Protein AF-A0A519ZJN1-F1 (afdb_monomer_lite)

Structure (mmCIF, N/CA/C/O backbone):
data_AF-A0A519ZJN1-F1
#
_entry.id   AF-A0A519ZJN1-F1
#
loop_
_atom_site.group_PDB
_atom_site.id
_atom_site.type_symbol
_atom_site.label_atom_id
_atom_site.label_alt_id
_atom_site.label_comp_id
_atom_site.label_asym_id
_atom_site.label_entity_id
_atom_site.label_seq_id
_atom_site.pdbx_PDB_ins_code
_atom_site.Cartn_x
_atom_site.Cartn_y
_atom_site.Cartn_z
_atom_site.occupancy
_atom_site.B_iso_or_equiv
_atom_site.auth_seq_id
_atom_site.auth_comp_id
_atom_site.auth_asym_id
_atom_site.auth_atom_id
_atom_site.pdbx_PDB_model_num
ATOM 1 N N . PRO A 1 1 ? 10.064 -12.808 0.050 1.00 94.75 1 PRO A N 1
ATOM 2 C CA . PRO A 1 1 ? 11.322 -13.135 -0.676 1.00 94.75 1 PRO A CA 1
ATOM 3 C C . PRO A 1 1 ? 11.209 -14.366 -1.581 1.00 94.75 1 PRO A C 1
ATOM 5 O O . PRO A 1 1 ? 11.912 -14.438 -2.576 1.00 94.75 1 PRO A O 1
ATOM 8 N N . TYR A 1 2 ? 10.329 -15.317 -1.266 1.00 96.31 2 TYR A N 1
ATOM 9 C CA . TYR A 1 2 ? 10.121 -16.527 -2.069 1.00 96.31 2 TYR A CA 1
ATOM 10 C C . TYR A 1 2 ? 9.536 -16.259 -3.468 1.00 96.31 2 TYR A C 1
ATOM 12 O O . TYR A 1 2 ? 9.760 -17.034 -4.389 1.00 96.31 2 TYR A O 1
ATOM 20 N N . THR A 1 3 ? 8.813 -15.151 -3.653 1.00 96.81 3 THR A N 1
ATOM 21 C CA . THR A 1 3 ? 8.066 -14.864 -4.894 1.00 96.81 3 THR A CA 1
ATOM 22 C C . THR A 1 3 ? 8.498 -13.592 -5.622 1.00 96.81 3 THR A C 1
ATOM 24 O O . THR A 1 3 ? 7.970 -13.290 -6.682 1.00 96.81 3 THR A O 1
ATOM 27 N N . THR A 1 4 ? 9.432 -12.816 -5.064 1.00 95.06 4 THR A N 1
ATOM 28 C CA . THR A 1 4 ? 9.817 -11.512 -5.633 1.00 95.06 4 THR A CA 1
ATOM 29 C C . THR A 1 4 ? 10.598 -11.684 -6.941 1.00 95.06 4 THR A C 1
ATOM 31 O O . THR A 1 4 ? 11.562 -12.447 -6.961 1.00 95.06 4 THR A O 1
ATOM 34 N N . PRO A 1 5 ? 10.270 -10.969 -8.029 1.00 93.19 5 PRO A N 1
ATOM 35 C CA . PRO A 1 5 ? 11.056 -11.036 -9.262 1.00 93.19 5 PRO A CA 1
ATOM 36 C C . PRO A 1 5 ? 12.370 -10.239 -9.184 1.00 93.19 5 PRO A C 1
ATOM 38 O O . PRO A 1 5 ? 13.322 -10.558 -9.892 1.00 93.19 5 PRO A O 1
ATOM 41 N N . SER A 1 6 ? 12.433 -9.205 -8.337 1.00 93.50 6 SER A N 1
ATOM 42 C CA . SER A 1 6 ? 13.556 -8.256 -8.265 1.00 93.50 6 SER A CA 1
ATOM 43 C C . SER A 1 6 ? 14.486 -8.480 -7.073 1.00 93.50 6 SER A C 1
ATOM 45 O O . SER A 1 6 ? 15.650 -8.091 -7.123 1.00 93.50 6 SER A O 1
ATOM 47 N N . GLY A 1 7 ? 13.980 -9.070 -5.986 1.00 93.38 7 GLY A N 1
ATOM 48 C CA . GLY A 1 7 ? 14.691 -9.122 -4.706 1.00 93.38 7 GLY A CA 1
ATOM 49 C C . GLY A 1 7 ? 14.605 -7.825 -3.893 1.00 93.38 7 GLY A C 1
ATOM 50 O O . GLY A 1 7 ? 15.147 -7.771 -2.789 1.00 93.38 7 GLY A O 1
ATOM 51 N N . ASN A 1 8 ? 13.917 -6.788 -4.386 1.00 94.00 8 ASN A N 1
ATOM 52 C CA . ASN A 1 8 ? 13.846 -5.498 -3.703 1.00 94.00 8 ASN A CA 1
ATOM 53 C C . ASN A 1 8 ? 12.915 -5.560 -2.480 1.00 94.00 8 ASN A C 1
ATOM 55 O O . ASN A 1 8 ? 11.735 -5.888 -2.585 1.00 94.00 8 ASN A O 1
ATOM 59 N N . MET A 1 9 ? 13.433 -5.180 -1.309 1.00 94.44 9 MET A N 1
ATOM 60 C CA . MET A 1 9 ? 12.722 -5.295 -0.024 1.00 94.44 9 MET A CA 1
ATOM 61 C C . MET A 1 9 ? 11.473 -4.420 0.106 1.00 94.44 9 MET A C 1
ATOM 63 O O . MET A 1 9 ? 10.557 -4.805 0.829 1.00 94.44 9 MET A O 1
ATOM 67 N N . HIS A 1 10 ? 11.412 -3.289 -0.596 1.00 92.62 10 HIS A N 1
ATOM 68 C CA . HIS A 1 10 ? 10.275 -2.363 -0.545 1.00 92.62 10 HIS A CA 1
ATOM 69 C C . HIS A 1 10 ? 8.957 -2.945 -1.092 1.00 92.62 10 HIS A C 1
ATOM 71 O O . HIS A 1 10 ? 7.897 -2.518 -0.657 1.00 92.62 10 HIS A O 1
ATOM 77 N N . GLY A 1 11 ? 9.006 -3.982 -1.942 1.00 94.38 11 GLY A N 1
ATOM 78 C CA . GLY A 1 11 ? 7.815 -4.710 -2.409 1.00 94.38 11 GLY A CA 1
ATOM 79 C C . GLY A 1 11 ? 7.366 -5.836 -1.470 1.00 94.38 11 GLY A C 1
ATOM 80 O O . GLY A 1 11 ? 6.394 -6.529 -1.729 1.00 94.38 11 GLY A O 1
ATOM 81 N N . MET A 1 12 ? 8.085 -6.070 -0.367 1.00 96.38 12 MET A N 1
ATOM 82 C CA . MET A 1 12 ? 7.803 -7.157 0.574 1.00 96.38 12 MET A CA 1
ATOM 83 C C . MET A 1 12 ? 7.399 -6.749 2.011 1.00 96.38 12 MET A C 1
ATOM 85 O O . MET A 1 12 ? 7.197 -7.665 2.818 1.00 96.38 12 MET A O 1
ATOM 89 N N . PRO A 1 13 ? 7.251 -5.462 2.408 1.00 96.25 13 PRO A N 1
ATOM 90 C CA . PRO A 1 13 ? 6.991 -5.116 3.804 1.00 96.25 13 PRO A CA 1
ATOM 91 C C . PRO A 1 13 ? 5.625 -5.621 4.269 1.00 96.25 13 PRO A C 1
ATOM 93 O O . PRO A 1 13 ? 5.507 -6.100 5.394 1.00 96.25 13 PRO A O 1
ATOM 96 N N . LEU A 1 14 ? 4.609 -5.595 3.402 1.00 96.81 14 LEU A N 1
ATOM 97 C CA . LEU A 1 14 ? 3.277 -6.069 3.760 1.00 96.81 14 LEU A CA 1
ATOM 98 C C . LEU A 1 14 ? 3.237 -7.590 3.944 1.00 96.81 14 LEU A C 1
ATOM 100 O O . LEU A 1 14 ? 2.672 -8.056 4.928 1.00 96.81 14 LEU A O 1
ATOM 104 N N . ALA A 1 15 ? 3.910 -8.356 3.076 1.00 96.75 15 ALA A N 1
ATOM 105 C CA . ALA A 1 15 ? 4.080 -9.802 3.253 1.00 96.75 15 ALA A CA 1
ATOM 106 C C . ALA A 1 15 ? 4.764 -10.124 4.596 1.00 96.75 15 ALA A C 1
ATOM 108 O O . ALA A 1 15 ? 4.329 -11.018 5.324 1.00 96.75 15 ALA A O 1
ATOM 109 N N . ALA A 1 16 ? 5.782 -9.338 4.973 1.00 96.81 16 ALA A N 1
ATOM 110 C CA . ALA A 1 16 ? 6.424 -9.470 6.276 1.00 96.81 16 ALA A CA 1
ATOM 111 C C . ALA A 1 16 ? 5.477 -9.116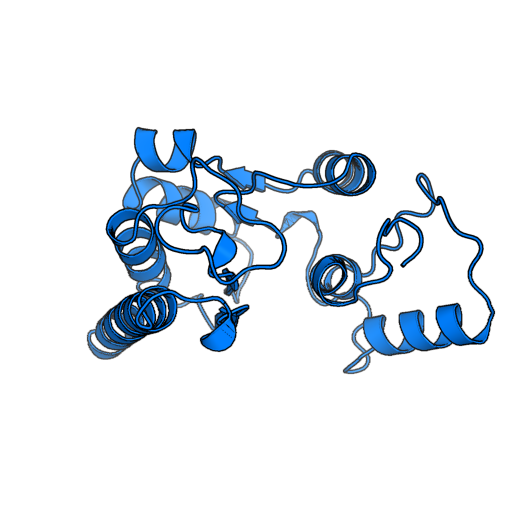 7.438 1.00 96.81 16 ALA A C 1
ATOM 113 O O . ALA A 1 16 ? 5.489 -9.792 8.466 1.00 96.81 16 ALA A O 1
ATOM 114 N N . ALA A 1 17 ? 4.654 -8.075 7.285 1.00 96.94 17 ALA A N 1
ATOM 115 C CA . ALA A 1 17 ? 3.717 -7.618 8.309 1.00 96.94 17 ALA A CA 1
ATOM 116 C C . ALA A 1 17 ? 2.582 -8.620 8.567 1.00 96.94 17 ALA A C 1
ATOM 118 O O . ALA A 1 17 ? 2.213 -8.829 9.724 1.00 96.94 17 ALA A O 1
ATOM 119 N N . ILE A 1 18 ? 2.068 -9.273 7.521 1.00 97.12 18 ILE A N 1
ATOM 120 C CA . ILE A 1 18 ? 1.027 -10.307 7.642 1.00 97.12 18 ILE A CA 1
ATOM 121 C C . ILE A 1 18 ? 1.590 -11.707 7.940 1.00 97.12 18 ILE A C 1
ATOM 123 O O . ILE A 1 18 ? 0.820 -12.652 8.111 1.00 97.12 18 ILE A O 1
ATOM 127 N N . ALA A 1 19 ? 2.920 -11.830 8.029 1.00 96.50 19 ALA A N 1
ATOM 128 C CA . ALA A 1 19 ? 3.663 -13.072 8.233 1.00 96.50 19 ALA A CA 1
ATOM 129 C C . ALA A 1 19 ? 3.446 -14.146 7.147 1.00 96.50 19 ALA A C 1
ATOM 131 O O . ALA A 1 19 ? 3.450 -15.340 7.446 1.00 96.50 19 ALA A O 1
ATOM 132 N N . GLU A 1 20 ? 3.284 -13.736 5.888 1.00 95.69 20 GLU A N 1
ATOM 133 C CA . GLU A 1 20 ? 3.019 -14.633 4.758 1.00 95.69 20 GLU A CA 1
ATOM 134 C C . GLU A 1 20 ? 4.257 -14.798 3.867 1.00 95.69 20 GLU A C 1
ATOM 136 O O . GLU A 1 20 ? 4.906 -13.829 3.471 1.00 95.69 20 GLU A O 1
ATOM 141 N N . ASP A 1 21 ? 4.561 -16.049 3.524 1.00 95.62 21 ASP A N 1
ATOM 142 C CA . ASP A 1 21 ? 5.711 -16.418 2.693 1.00 95.62 21 ASP A CA 1
ATOM 143 C C . ASP A 1 21 ? 5.316 -16.742 1.248 1.00 95.62 21 ASP A C 1
ATOM 145 O O . ASP A 1 21 ? 6.180 -16.752 0.373 1.00 95.62 21 ASP A O 1
ATOM 149 N N . ASN A 1 22 ? 4.035 -17.035 1.002 1.00 95.44 22 ASN A N 1
ATOM 150 C CA . ASN A 1 22 ? 3.486 -17.487 -0.275 1.00 95.44 22 ASN A CA 1
ATOM 151 C C . ASN A 1 22 ? 4.203 -18.720 -0.852 1.00 95.44 22 ASN A C 1
ATOM 153 O O . ASN A 1 22 ? 4.493 -18.801 -2.046 1.00 95.44 22 ASN A O 1
ATOM 157 N N . LYS A 1 23 ? 4.494 -19.708 0.007 1.00 94.19 23 LYS A N 1
ATOM 158 C CA . LYS A 1 23 ? 5.257 -20.915 -0.373 1.00 94.19 23 LYS A CA 1
ATOM 159 C C . LYS A 1 23 ? 4.614 -21.725 -1.503 1.00 94.19 23 LYS A C 1
ATOM 161 O O . LYS A 1 23 ? 5.326 -22.408 -2.230 1.00 94.19 23 LYS A O 1
ATOM 166 N N . GLU A 1 24 ? 3.295 -21.639 -1.661 1.00 94.62 24 GLU A N 1
ATOM 167 C CA . GLU A 1 24 ? 2.547 -22.293 -2.746 1.00 94.62 24 GLU A CA 1
ATOM 168 C C . GLU A 1 24 ? 2.932 -21.767 -4.137 1.00 94.62 24 GLU A C 1
ATOM 170 O O . GLU A 1 24 ? 2.858 -22.510 -5.111 1.00 94.62 24 GLU A O 1
ATOM 175 N N . HIS A 1 25 ? 3.384 -20.513 -4.224 1.00 95.44 25 HIS A N 1
ATOM 176 C CA . HIS A 1 25 ? 3.803 -19.866 -5.467 1.00 95.44 25 HIS A CA 1
ATOM 177 C C . HIS A 1 25 ? 5.304 -19.573 -5.485 1.00 95.44 25 HIS A C 1
ATOM 179 O O . HIS A 1 25 ? 5.752 -18.664 -6.179 1.00 95.44 25 HIS A O 1
ATOM 185 N N . ASN A 1 26 ? 6.083 -20.314 -4.697 1.00 94.44 26 A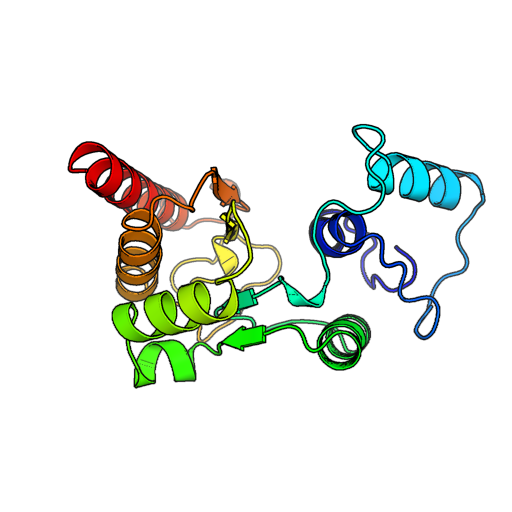SN A N 1
ATOM 186 C CA . ASN A 1 26 ? 7.515 -20.098 -4.588 1.00 94.44 26 ASN A CA 1
ATOM 187 C C . ASN A 1 26 ? 8.208 -20.217 -5.957 1.00 94.44 26 ASN A C 1
ATOM 189 O O . ASN A 1 26 ? 8.033 -21.214 -6.659 1.00 94.44 26 ASN A O 1
ATOM 193 N N . ILE A 1 27 ? 9.031 -19.226 -6.299 1.00 94.75 27 ILE A N 1
ATOM 194 C CA . ILE A 1 27 ? 9.870 -19.237 -7.505 1.00 94.75 27 ILE A CA 1
ATOM 195 C C . ILE A 1 27 ? 11.369 -19.295 -7.171 1.00 94.75 27 ILE A C 1
ATOM 197 O O . ILE A 1 27 ? 12.180 -19.417 -8.086 1.00 94.75 27 ILE A O 1
ATOM 201 N N . HIS A 1 28 ? 11.736 -19.243 -5.882 1.00 93.19 28 HIS A N 1
ATOM 202 C CA . HIS A 1 28 ? 13.121 -19.201 -5.403 1.00 93.19 28 HIS A CA 1
ATOM 203 C C . HIS A 1 28 ? 13.420 -20.253 -4.333 1.00 93.19 28 HIS A C 1
ATOM 205 O O . HIS A 1 28 ? 12.677 -20.437 -3.371 1.00 93.19 28 HIS A O 1
ATOM 211 N N . GLU A 1 29 ? 14.587 -20.882 -4.408 1.00 94.50 29 GLU A N 1
ATOM 212 C CA . GLU A 1 29 ? 15.153 -21.597 -3.262 1.00 94.50 29 GLU A CA 1
ATOM 213 C C . GLU A 1 29 ? 16.049 -20.637 -2.474 1.00 94.50 29 GLU A C 1
ATOM 215 O O . GLU A 1 29 ? 17.050 -20.145 -2.992 1.00 94.50 29 GLU A O 1
ATOM 220 N N . LEU A 1 30 ? 15.668 -20.322 -1.232 1.00 95.06 30 LEU A N 1
ATOM 221 C CA . LEU A 1 30 ? 16.434 -19.402 -0.389 1.00 95.06 30 LEU A CA 1
ATOM 222 C C . LEU A 1 30 ? 17.573 -20.134 0.323 1.00 95.06 30 LEU A C 1
ATOM 224 O O . LEU A 1 30 ? 17.382 -21.229 0.852 1.00 95.06 30 LEU A O 1
ATOM 228 N N . ASP A 1 31 ? 18.736 -19.489 0.412 1.00 96.75 31 ASP A N 1
ATOM 229 C CA . ASP A 1 31 ? 19.802 -19.939 1.301 1.00 96.75 31 ASP A CA 1
ATOM 230 C C . ASP A 1 31 ? 19.419 -19.742 2.782 1.00 96.75 31 ASP A C 1
ATOM 232 O O . ASP A 1 31 ? 18.566 -18.919 3.134 1.00 96.75 31 ASP A O 1
ATOM 236 N N . GLU A 1 32 ? 20.083 -20.488 3.668 1.00 97.69 32 GLU A N 1
ATOM 237 C CA . GLU A 1 32 ? 19.795 -20.493 5.106 1.00 97.69 32 GLU A CA 1
ATOM 238 C C . GLU A 1 32 ? 19.903 -19.096 5.738 1.00 97.69 32 GLU A C 1
ATOM 240 O O . GLU A 1 32 ? 19.086 -18.721 6.582 1.00 97.69 32 GLU A O 1
ATOM 245 N N . LYS A 1 33 ? 20.884 -18.288 5.321 1.00 97.88 33 LYS A N 1
ATOM 246 C CA . LYS A 1 33 ? 21.076 -16.943 5.869 1.00 97.88 33 LYS A CA 1
ATOM 247 C C . LYS A 1 33 ? 19.917 -16.035 5.466 1.00 97.88 33 LYS A C 1
ATOM 249 O O . LYS A 1 33 ? 19.394 -15.319 6.319 1.00 97.88 33 LYS A O 1
ATOM 254 N N . THR A 1 34 ? 19.506 -16.072 4.201 1.00 96.31 34 THR A N 1
ATOM 255 C CA . THR A 1 34 ? 18.375 -15.283 3.694 1.00 96.31 34 THR A CA 1
ATOM 256 C C . THR A 1 34 ? 17.066 -15.685 4.372 1.00 96.31 34 THR A C 1
ATOM 258 O O . THR A 1 34 ? 1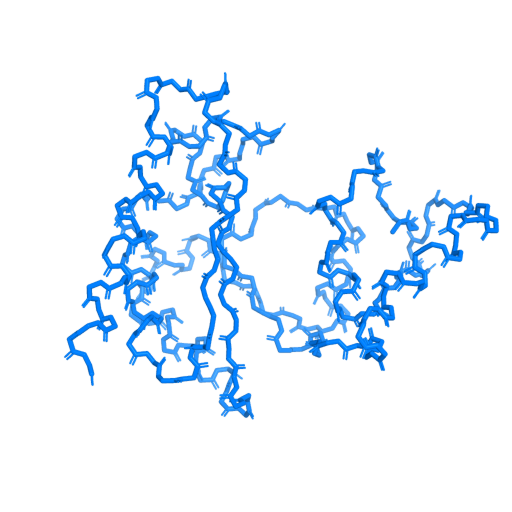6.327 -14.812 4.829 1.00 96.31 34 THR A O 1
ATOM 261 N N . ALA A 1 35 ? 16.809 -16.989 4.521 1.00 96.75 35 ALA A N 1
ATOM 262 C CA . ALA A 1 35 ? 15.643 -17.485 5.250 1.00 96.75 35 ALA A CA 1
ATOM 263 C C . ALA A 1 35 ? 15.639 -16.994 6.709 1.00 96.75 35 ALA A C 1
ATOM 265 O O . ALA A 1 35 ? 14.644 -16.441 7.176 1.00 96.75 35 ALA A O 1
ATOM 266 N N . ASN A 1 36 ? 16.776 -17.096 7.405 1.00 97.56 36 ASN A N 1
ATOM 267 C CA . ASN A 1 36 ? 16.905 -16.644 8.791 1.00 97.56 36 ASN A CA 1
ATOM 268 C C . ASN A 1 36 ? 16.693 -15.130 8.948 1.00 97.56 36 ASN A C 1
ATOM 270 O O . ASN A 1 36 ? 16.019 -14.698 9.883 1.00 97.56 36 ASN A O 1
ATOM 274 N N . LEU A 1 37 ? 17.237 -14.311 8.042 1.00 97.00 37 LEU A N 1
ATOM 275 C CA . LEU A 1 37 ? 17.033 -12.857 8.062 1.00 97.00 37 LEU A CA 1
ATOM 276 C C . LEU A 1 37 ? 15.570 -12.484 7.806 1.00 97.00 37 LEU A C 1
ATOM 278 O O . LEU A 1 37 ? 15.042 -11.584 8.459 1.00 97.00 37 LEU A O 1
ATOM 282 N N . TRP A 1 38 ? 14.903 -13.192 6.895 1.00 97.06 38 TRP A N 1
ATOM 283 C CA . TRP A 1 38 ? 13.482 -12.993 6.636 1.00 97.06 38 TRP A CA 1
ATOM 284 C C . TRP A 1 38 ? 12.620 -13.324 7.861 1.00 97.06 38 TRP A C 1
ATOM 286 O O . TRP A 1 38 ? 11.749 -12.537 8.229 1.00 97.06 38 TRP A O 1
ATOM 296 N N . GLU A 1 39 ? 12.903 -14.430 8.556 1.00 96.31 39 GLU A N 1
ATOM 297 C CA . GLU A 1 39 ? 12.207 -14.773 9.804 1.00 96.31 39 GLU A CA 1
ATOM 298 C C . GLU A 1 39 ? 12.445 -13.743 10.914 1.00 96.31 39 GLU A C 1
ATOM 300 O O . GLU A 1 39 ? 11.519 -13.382 11.647 1.00 96.31 39 GLU A O 1
ATOM 305 N N . GLN A 1 40 ? 13.667 -13.212 11.022 1.00 95.50 40 GLN A N 1
ATOM 306 C CA . GLN A 1 40 ? 13.975 -12.134 11.964 1.00 95.50 40 GLN A CA 1
ATOM 307 C C . GLN A 1 40 ? 13.192 -10.858 11.642 1.00 95.50 40 GLN A C 1
ATOM 309 O O . GLN A 1 40 ? 12.632 -10.251 12.555 1.00 95.50 40 GLN A O 1
ATOM 314 N N . LEU A 1 41 ? 13.098 -10.481 10.362 1.00 95.38 41 LEU A N 1
ATOM 315 C CA . LEU A 1 41 ? 12.320 -9.328 9.903 1.00 95.38 41 LEU A CA 1
ATOM 316 C C . LEU A 1 41 ? 10.830 -9.492 10.244 1.00 95.38 41 LEU A C 1
ATOM 318 O O . LEU A 1 41 ? 10.237 -8.625 10.894 1.00 95.38 41 LEU A O 1
ATOM 322 N N . LYS A 1 42 ? 10.243 -10.644 9.893 1.00 95.88 42 LYS A N 1
ATOM 323 C CA . LYS A 1 42 ? 8.867 -11.002 10.271 1.00 95.88 42 LYS A CA 1
ATOM 324 C C . LYS A 1 42 ? 8.664 -11.014 11.781 1.00 95.88 42 LYS A C 1
ATOM 326 O O . LYS A 1 42 ? 7.572 -10.731 12.240 1.00 95.88 42 LYS A O 1
ATOM 331 N N . SER A 1 43 ? 9.699 -11.253 12.581 1.00 95.19 43 SER A N 1
ATOM 332 C CA . SER A 1 43 ? 9.594 -11.333 14.044 1.00 95.19 43 SER A CA 1
ATOM 333 C C . SER A 1 43 ? 10.017 -10.061 14.788 1.00 95.19 43 SER A C 1
ATOM 335 O O . SER A 1 43 ? 10.090 -10.077 16.021 1.00 95.19 43 SER A O 1
ATOM 337 N N . ILE A 1 44 ? 10.276 -8.943 14.089 1.00 94.69 44 ILE A N 1
ATOM 338 C CA . ILE A 1 44 ? 10.575 -7.650 14.733 1.00 94.69 44 ILE A CA 1
ATOM 339 C C . ILE A 1 44 ? 9.494 -7.317 15.769 1.00 94.69 44 ILE A C 1
ATOM 341 O O . ILE A 1 44 ? 8.301 -7.472 15.511 1.00 94.69 44 ILE A O 1
ATOM 345 N N . GLY A 1 45 ? 9.925 -6.882 16.957 1.00 93.62 45 GLY A N 1
ATOM 346 C CA . GLY A 1 45 ? 9.037 -6.604 18.090 1.00 93.62 45 GLY A CA 1
ATOM 347 C C . GLY A 1 45 ? 8.552 -7.849 18.840 1.00 93.62 45 GLY A C 1
ATOM 348 O O . GLY A 1 45 ? 7.746 -7.713 19.751 1.00 93.62 45 GLY A O 1
ATOM 349 N N . LYS A 1 46 ? 9.050 -9.050 18.495 1.00 94.31 46 LYS A N 1
ATOM 350 C CA . LYS A 1 46 ? 8.566 -10.356 18.994 1.00 94.31 46 LYS A CA 1
ATOM 351 C C . LYS A 1 46 ? 7.088 -10.608 18.676 1.00 94.31 46 LYS A C 1
ATOM 353 O O . LYS A 1 46 ? 6.418 -11.362 19.375 1.00 94.31 46 LYS A O 1
ATOM 358 N N . ILE A 1 47 ? 6.602 -9.978 17.611 1.00 92.94 47 ILE A N 1
ATOM 359 C CA . ILE A 1 47 ? 5.243 -10.106 17.096 1.00 92.94 47 ILE A CA 1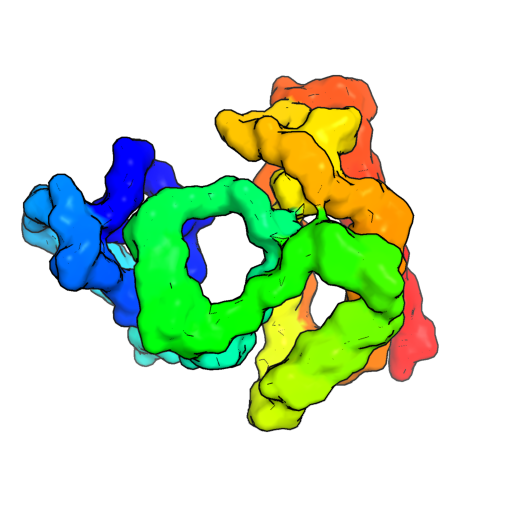
ATOM 360 C C . ILE A 1 47 ? 5.390 -10.615 15.659 1.00 92.94 47 ILE A C 1
ATOM 362 O O . ILE A 1 47 ? 5.755 -9.828 14.789 1.00 92.94 47 ILE A O 1
ATOM 366 N N . PRO A 1 48 ? 5.200 -11.919 15.396 1.00 87.56 48 PRO A N 1
ATOM 367 C CA . PRO A 1 48 ? 5.378 -12.469 14.053 1.00 87.56 48 PRO A CA 1
ATOM 368 C C . PRO A 1 48 ? 4.382 -11.892 13.038 1.00 87.56 48 PRO A C 1
ATOM 370 O O . PRO A 1 48 ? 4.786 -11.447 11.972 1.00 87.56 48 PRO A O 1
ATOM 373 N N . GLN A 1 49 ? 3.098 -11.826 13.397 1.00 95.94 49 GLN A N 1
ATOM 374 C CA . GLN A 1 49 ? 2.035 -11.252 12.569 1.00 95.94 49 GLN A CA 1
ATOM 375 C C . GLN A 1 49 ? 1.536 -9.954 13.201 1.00 95.94 49 GLN A C 1
ATOM 377 O O . GLN A 1 49 ? 1.051 -9.956 14.331 1.00 95.94 49 GLN A O 1
ATOM 382 N N . LYS A 1 50 ? 1.697 -8.843 12.482 1.00 95.75 50 LYS A N 1
ATOM 383 C CA . LYS A 1 50 ? 1.335 -7.496 12.943 1.00 95.75 50 LYS A CA 1
ATOM 384 C C . LYS A 1 50 ? -0.065 -7.093 12.506 1.00 95.75 50 LYS A C 1
ATOM 386 O O . LYS A 1 50 ? -0.709 -6.317 13.202 1.00 95.75 50 LYS A O 1
ATOM 391 N N . VAL A 1 51 ? -0.502 -7.595 11.354 1.00 96.38 51 VAL A N 1
ATOM 392 C CA . VAL A 1 51 ? -1.797 -7.290 10.742 1.00 96.38 51 VAL A CA 1
ATOM 393 C C . VAL A 1 51 ? -2.392 -8.594 10.224 1.00 96.38 51 VAL A C 1
ATOM 395 O O . VAL A 1 51 ? -1.662 -9.424 9.677 1.00 96.38 51 VAL A O 1
ATOM 398 N N . LEU A 1 52 ? -3.696 -8.788 10.414 1.00 97.44 52 LEU A N 1
ATOM 399 C CA . LEU A 1 52 ? -4.404 -9.907 9.804 1.00 97.44 52 LEU A CA 1
ATOM 400 C C . LEU A 1 52 ? -4.570 -9.642 8.301 1.00 97.44 52 LEU A C 1
ATOM 402 O O . LEU A 1 52 ? -4.940 -8.526 7.930 1.00 97.44 52 LEU A O 1
ATOM 406 N N . PRO A 1 53 ? -4.309 -10.626 7.425 1.00 97.50 53 PRO A N 1
ATOM 407 C CA . PRO A 1 53 ? -4.494 -10.465 5.988 1.00 97.50 53 PRO A CA 1
ATOM 408 C C . PRO A 1 53 ? -5.864 -9.884 5.603 1.00 97.50 53 PRO A C 1
ATOM 410 O O . PRO A 1 53 ? -5.938 -8.977 4.782 1.00 97.50 53 PRO A O 1
ATOM 413 N N . GLU A 1 54 ? -6.943 -10.347 6.230 1.00 97.19 54 GLU A N 1
ATOM 414 C CA . GLU A 1 54 ? -8.316 -9.902 5.976 1.00 97.19 54 GLU A CA 1
ATOM 415 C C . GLU A 1 54 ? -8.590 -8.434 6.357 1.00 97.19 54 GLU A C 1
ATOM 417 O O . GLU A 1 54 ? -9.489 -7.818 5.781 1.00 97.19 54 GLU A O 1
ATOM 422 N N . ASP A 1 55 ? -7.787 -7.847 7.249 1.00 98.19 55 ASP A N 1
ATOM 423 C CA . ASP A 1 55 ? -7.882 -6.440 7.665 1.00 98.19 55 ASP A CA 1
ATOM 424 C C . ASP A 1 55 ? -7.108 -5.493 6.727 1.00 98.19 55 ASP A C 1
ATOM 426 O O . ASP A 1 55 ? -7.092 -4.274 6.914 1.00 98.19 55 ASP A O 1
ATOM 430 N N . VAL A 1 56 ? -6.471 -6.026 5.679 1.00 98.50 56 VAL A N 1
ATOM 431 C CA . VAL A 1 56 ? -5.768 -5.222 4.678 1.00 98.50 56 VAL A CA 1
ATOM 432 C C . VAL A 1 56 ? -6.743 -4.695 3.627 1.00 98.50 56 VAL A C 1
ATOM 434 O O . VAL A 1 56 ? -7.494 -5.439 2.984 1.00 98.50 56 VAL A O 1
ATOM 437 N N . VAL A 1 57 ? -6.677 -3.382 3.398 1.00 98.75 57 VAL A N 1
ATOM 438 C CA . VAL A 1 57 ? -7.415 -2.700 2.335 1.00 98.75 57 VAL A CA 1
ATOM 439 C C . VAL A 1 57 ? -6.454 -1.962 1.413 1.00 98.75 57 VAL A C 1
ATOM 441 O O . VAL A 1 57 ? -5.843 -0.971 1.801 1.00 98.75 57 VAL A O 1
ATOM 444 N N . PHE A 1 58 ? -6.390 -2.391 0.158 1.00 98.56 58 PHE A N 1
ATOM 445 C CA . PHE A 1 58 ? -5.701 -1.673 -0.901 1.00 98.56 58 PHE A CA 1
ATOM 446 C C . PHE A 1 58 ? -6.632 -0.674 -1.580 1.00 98.56 58 PHE A C 1
ATOM 448 O O . PHE A 1 58 ? -7.763 -1.002 -1.954 1.00 98.56 58 PHE A O 1
ATOM 455 N N . ILE A 1 59 ? -6.139 0.540 -1.812 1.00 98.44 59 ILE A N 1
ATOM 456 C CA . ILE A 1 59 ? -6.847 1.572 -2.568 1.00 98.44 59 ILE A CA 1
ATOM 457 C C . ILE A 1 59 ? -5.960 2.012 -3.724 1.00 98.44 59 ILE A C 1
ATOM 459 O O . ILE A 1 59 ? -4.792 2.320 -3.529 1.00 98.44 59 ILE A O 1
ATOM 463 N N . SER A 1 60 ? -6.525 2.069 -4.930 1.00 96.25 60 SER A N 1
ATOM 464 C CA . SER A 1 60 ? -5.796 2.437 -6.148 1.00 96.25 60 SER A CA 1
ATOM 465 C C . SER A 1 60 ? -4.642 1.478 -6.492 1.00 96.25 60 SER A C 1
ATOM 467 O O . SER A 1 60 ? -3.675 1.889 -7.127 1.00 96.25 60 SER A O 1
ATOM 469 N N . LEU A 1 61 ? -4.745 0.196 -6.116 1.00 94.88 61 LEU A N 1
ATOM 470 C CA . LEU A 1 61 ? -3.804 -0.847 -6.542 1.00 94.88 61 LEU A CA 1
ATOM 471 C C . LEU A 1 61 ? -3.961 -1.117 -8.045 1.00 94.88 61 LEU A C 1
ATOM 473 O O . LEU A 1 61 ? -5.083 -1.316 -8.523 1.00 94.88 61 LEU A O 1
ATOM 477 N N . ARG A 1 62 ? -2.850 -1.085 -8.789 1.00 92.25 62 ARG A N 1
ATOM 478 C CA . ARG A 1 6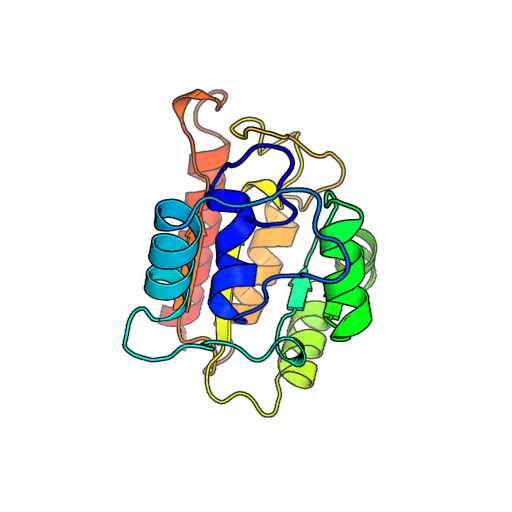2 ? -2.858 -1.132 -10.266 1.00 92.25 62 ARG A CA 1
ATOM 479 C C . ARG A 1 62 ? -1.781 -2.013 -10.885 1.00 92.25 62 ARG A C 1
ATOM 481 O O . ARG A 1 62 ? -1.977 -2.443 -12.016 1.00 92.25 62 ARG A O 1
ATOM 488 N N . ASP A 1 63 ? -0.695 -2.259 -10.170 1.00 90.31 63 ASP A N 1
ATOM 489 C CA . ASP A 1 63 ? 0.432 -3.053 -10.642 1.00 90.31 63 ASP A CA 1
ATOM 490 C C . ASP A 1 63 ? 0.847 -3.991 -9.516 1.00 90.31 63 ASP A C 1
ATOM 492 O O . ASP A 1 63 ? 0.992 -3.545 -8.379 1.00 90.31 63 ASP A O 1
ATOM 496 N N . TYR A 1 64 ? 0.856 -5.283 -9.815 1.00 92.75 64 TYR A N 1
ATOM 497 C CA . TYR A 1 64 ? 1.164 -6.359 -8.880 1.00 92.75 64 TYR A CA 1
ATOM 498 C C . TYR A 1 64 ? 1.397 -7.656 -9.654 1.00 92.75 64 TYR A C 1
ATOM 500 O O . TYR A 1 64 ? 0.799 -7.889 -10.715 1.00 92.75 64 TYR A O 1
ATOM 508 N N . GLU A 1 65 ? 2.237 -8.534 -9.118 1.00 94.88 65 GLU A N 1
ATOM 509 C CA . GLU A 1 65 ? 2.523 -9.819 -9.746 1.00 94.88 65 GLU A CA 1
ATOM 510 C C . GLU A 1 65 ? 1.404 -10.852 -9.534 1.00 94.88 65 GLU A C 1
ATOM 512 O O . GLU A 1 65 ? 0.528 -10.735 -8.670 1.00 94.88 65 GLU A O 1
ATOM 517 N N . LYS A 1 66 ? 1.429 -11.932 -10.328 1.00 96.06 66 LYS A N 1
ATOM 518 C CA . LYS A 1 66 ? 0.459 -13.036 -10.204 1.00 96.06 66 LYS A CA 1
ATOM 519 C C . LYS A 1 66 ? 0.518 -13.689 -8.814 1.00 96.06 66 LYS A C 1
ATOM 521 O O . LYS A 1 66 ? -0.507 -14.138 -8.311 1.00 96.06 66 LYS A O 1
ATOM 526 N N . GLU A 1 67 ? 1.695 -13.725 -8.194 1.00 96.44 67 GLU A N 1
ATOM 527 C CA . GLU A 1 67 ? 1.916 -14.268 -6.858 1.00 96.44 67 GLU A CA 1
ATOM 528 C C . GLU A 1 67 ? 1.279 -13.385 -5.778 1.00 96.44 67 GLU A C 1
ATOM 530 O O . GLU A 1 67 ? 0.662 -13.906 -4.850 1.00 96.44 67 GLU A O 1
ATOM 535 N N . GLU A 1 68 ? 1.364 -12.061 -5.917 1.00 97.19 68 GLU A N 1
ATOM 536 C CA . GLU A 1 68 ? 0.703 -11.106 -5.019 1.00 97.19 68 GLU A CA 1
ATOM 537 C C . GLU A 1 68 ? -0.817 -11.170 -5.173 1.00 97.19 68 GLU A C 1
ATOM 539 O O . GLU A 1 68 ? -1.549 -11.230 -4.182 1.00 97.19 68 GLU A O 1
ATOM 544 N N . LYS A 1 69 ? -1.298 -11.269 -6.419 1.00 96.94 69 LYS A N 1
ATOM 545 C CA . LYS A 1 69 ? -2.715 -11.497 -6.716 1.00 96.94 69 LYS A CA 1
ATOM 546 C C . LYS A 1 69 ? -3.255 -12.729 -5.992 1.00 96.94 69 LYS A C 1
ATOM 548 O O . LYS A 1 69 ? -4.339 -12.672 -5.416 1.00 96.94 69 LYS A O 1
ATOM 553 N N . ALA A 1 70 ? -2.501 -13.827 -6.010 1.00 96.69 70 ALA A N 1
ATOM 554 C CA . ALA A 1 70 ? -2.904 -15.061 -5.352 1.00 96.69 70 ALA A CA 1
ATOM 555 C C . ALA A 1 70 ? -3.065 -14.878 -3.834 1.00 96.69 70 ALA A C 1
ATOM 557 O O . ALA A 1 70 ? -3.998 -15.431 -3.261 1.00 96.69 70 ALA A O 1
ATOM 558 N N . LEU A 1 71 ? -2.221 -14.064 -3.185 1.00 97.12 71 LEU A N 1
ATOM 559 C CA . LEU A 1 71 ? -2.381 -13.736 -1.764 1.00 97.12 71 LEU A CA 1
ATOM 560 C C . LEU A 1 71 ? -3.620 -12.883 -1.498 1.00 97.12 71 LEU A C 1
ATOM 562 O O . LEU A 1 71 ? -4.362 -13.172 -0.560 1.00 97.12 71 LEU A O 1
ATOM 566 N N . ILE A 1 72 ? -3.855 -11.868 -2.332 1.00 97.69 72 ILE A N 1
ATOM 567 C CA . ILE A 1 72 ? -5.040 -11.006 -2.238 1.00 97.69 72 ILE A CA 1
ATOM 568 C C . ILE A 1 72 ? -6.313 -11.857 -2.314 1.00 97.69 72 ILE A C 1
ATOM 570 O O . ILE A 1 72 ? -7.212 -11.701 -1.489 1.00 97.69 72 ILE A O 1
ATOM 574 N N . GLU A 1 73 ? -6.379 -12.786 -3.272 1.00 96.94 73 GLU A N 1
ATOM 575 C CA . GLU A 1 73 ? -7.525 -13.681 -3.455 1.00 96.94 73 GLU A CA 1
ATOM 576 C C . GLU A 1 73 ? -7.644 -14.717 -2.328 1.00 96.94 73 GLU A C 1
ATOM 578 O O . GLU A 1 73 ? -8.738 -14.906 -1.794 1.00 96.94 73 GLU A O 1
ATOM 583 N N . LYS A 1 74 ? -6.532 -15.348 -1.926 1.00 96.81 74 LYS A N 1
ATOM 584 C CA . LYS A 1 74 ? -6.482 -16.362 -0.857 1.00 96.81 74 LYS A CA 1
ATOM 585 C C . LYS A 1 74 ? -7.005 -15.828 0.473 1.00 96.81 74 LYS A C 1
ATOM 587 O O . LYS A 1 74 ? -7.751 -16.521 1.158 1.00 96.81 74 LYS A O 1
ATOM 592 N N . HIS A 1 75 ? -6.611 -14.608 0.821 1.00 97.06 75 HIS A N 1
ATOM 593 C CA . HIS A 1 75 ? -6.948 -13.975 2.095 1.00 97.06 75 HIS A CA 1
ATOM 594 C C . HIS A 1 75 ? -8.190 -13.079 2.019 1.00 97.06 75 HIS A C 1
ATOM 596 O O . HIS A 1 75 ? -8.605 -12.508 3.022 1.00 97.06 75 HIS A O 1
ATOM 602 N N . GLY A 1 76 ? -8.798 -12.939 0.837 1.00 96.50 76 GLY A N 1
ATOM 603 C CA . GLY A 1 76 ? -9.976 -12.094 0.648 1.00 96.50 76 GLY A CA 1
ATOM 604 C C . GLY A 1 76 ? -9.715 -10.606 0.906 1.00 96.50 76 GLY A C 1
ATOM 605 O O . GLY A 1 76 ? -10.635 -9.890 1.304 1.00 96.50 76 GLY A O 1
ATOM 606 N N . MET A 1 77 ? -8.483 -10.140 0.677 1.00 98.06 77 MET A N 1
ATOM 607 C CA . MET A 1 77 ? -8.079 -8.754 0.922 1.00 98.06 77 MET A CA 1
ATOM 608 C C . MET A 1 77 ? -8.933 -7.781 0.113 1.00 98.06 77 MET A C 1
ATOM 610 O O . MET A 1 77 ? -9.263 -8.002 -1.060 1.00 98.06 77 MET A O 1
ATOM 614 N N . LYS A 1 78 ? -9.286 -6.651 0.726 1.00 98.31 78 LYS A N 1
ATOM 615 C CA . LYS A 1 78 ? -10.154 -5.678 0.073 1.00 98.31 78 LYS A CA 1
ATOM 616 C C . LYS A 1 78 ? -9.356 -4.842 -0.921 1.00 98.31 78 LYS A C 1
ATOM 618 O O . LYS A 1 78 ? -8.428 -4.148 -0.534 1.00 98.31 78 LYS A O 1
ATOM 623 N N . VAL A 1 79 ? -9.787 -4.810 -2.181 1.00 98.25 79 VAL A N 1
ATOM 624 C CA . VAL A 1 79 ? -9.230 -3.903 -3.198 1.00 98.25 79 VAL A CA 1
ATOM 625 C C . VAL A 1 79 ? -10.294 -2.906 -3.653 1.00 98.25 79 VAL A C 1
ATOM 627 O O . VAL A 1 79 ? -11.387 -3.294 -4.071 1.00 98.25 79 VAL A O 1
ATOM 630 N N . ILE A 1 80 ? -9.979 -1.613 -3.579 1.00 98.38 80 ILE A N 1
ATOM 631 C CA . ILE A 1 80 ? -10.788 -0.512 -4.112 1.00 98.38 80 ILE A CA 1
ATOM 632 C C . ILE A 1 80 ? -10.026 0.109 -5.279 1.00 98.38 80 ILE A C 1
ATOM 634 O O . ILE A 1 80 ? -9.004 0.765 -5.099 1.00 98.38 80 ILE A O 1
ATOM 638 N N . THR A 1 81 ? -10.525 -0.091 -6.495 1.00 97.50 81 THR A N 1
ATOM 639 C CA . THR A 1 81 ? -9.865 0.405 -7.713 1.00 97.50 81 THR A CA 1
ATOM 640 C C . THR A 1 81 ? -9.976 1.925 -7.846 1.00 97.50 81 THR A C 1
ATOM 642 O O . THR A 1 81 ? -10.928 2.528 -7.349 1.00 97.50 81 THR A O 1
ATOM 645 N N . THR A 1 82 ? -9.079 2.558 -8.609 1.00 97.31 82 THR A N 1
ATOM 646 C CA . THR A 1 82 ? -9.179 3.995 -8.935 1.00 97.31 82 THR A CA 1
ATOM 647 C C . THR A 1 82 ? -10.523 4.346 -9.577 1.00 97.31 82 THR A C 1
ATOM 649 O O . THR A 1 82 ? -11.117 5.382 -9.279 1.00 97.31 82 THR A O 1
ATOM 652 N N . ALA A 1 83 ? -11.041 3.466 -10.441 1.00 97.19 83 ALA A N 1
ATOM 653 C CA . ALA A 1 83 ? -12.349 3.638 -11.066 1.00 97.19 83 ALA A CA 1
ATOM 654 C C . ALA A 1 83 ? -13.480 3.640 -10.026 1.00 97.19 83 ALA A C 1
ATOM 656 O O . ALA A 1 83 ? -14.411 4.440 -10.124 1.00 97.19 83 ALA A O 1
ATOM 657 N N . GLU A 1 84 ? -13.394 2.785 -9.005 1.00 98.00 84 GLU A N 1
ATOM 658 C CA . GLU A 1 84 ? -14.344 2.799 -7.899 1.00 98.00 84 GLU A CA 1
ATOM 659 C C . GLU A 1 84 ? -14.226 4.078 -7.068 1.00 98.00 84 GLU A C 1
ATOM 661 O O . GLU A 1 84 ? -15.260 4.696 -6.808 1.00 98.00 84 GLU A O 1
ATOM 666 N N . VAL A 1 85 ? -13.003 4.511 -6.730 1.00 98.38 85 VAL A N 1
ATOM 667 C CA . VAL A 1 85 ? -12.762 5.772 -6.005 1.00 98.38 85 VAL A CA 1
ATOM 668 C C . VAL A 1 85 ? -13.425 6.943 -6.723 1.00 98.38 85 VAL A C 1
ATOM 670 O O . VAL A 1 85 ? -14.180 7.694 -6.112 1.00 98.38 85 VAL A O 1
ATOM 673 N N . ARG A 1 86 ? -13.228 7.052 -8.038 1.00 97.50 86 ARG A N 1
ATOM 674 C CA . ARG A 1 86 ? -13.838 8.096 -8.874 1.00 97.50 86 ARG A CA 1
ATOM 675 C C . ARG A 1 86 ? -15.355 8.005 -8.941 1.00 97.50 86 ARG A C 1
ATOM 677 O O . ARG A 1 86 ? -16.034 9.026 -8.942 1.00 97.50 86 ARG A O 1
ATOM 684 N N . ARG A 1 87 ? -15.892 6.785 -9.007 1.00 98.19 87 ARG A N 1
ATOM 685 C CA . ARG A 1 87 ? -17.332 6.543 -9.150 1.00 98.19 87 ARG A CA 1
ATOM 686 C C . ARG A 1 87 ? -18.113 6.908 -7.893 1.00 98.19 87 ARG A C 1
ATOM 688 O O . ARG A 1 87 ? -19.212 7.439 -8.013 1.00 98.19 87 ARG A O 1
ATOM 695 N N . ILE A 1 88 ? -17.593 6.571 -6.711 1.00 98.06 88 ILE A N 1
ATOM 696 C CA . ILE A 1 88 ? -18.321 6.773 -5.446 1.00 98.06 88 ILE A CA 1
ATOM 697 C C . ILE A 1 88 ? -17.807 7.973 -4.642 1.00 98.06 88 ILE A C 1
ATOM 699 O O . ILE A 1 88 ? -18.510 8.440 -3.749 1.00 98.06 88 ILE A O 1
ATOM 703 N N . GLY A 1 89 ? -16.627 8.498 -4.971 1.00 98.06 89 GLY A N 1
ATOM 704 C CA . GLY A 1 89 ? -15.999 9.630 -4.298 1.00 98.06 89 GLY A CA 1
ATOM 705 C C . GLY A 1 89 ? -15.338 9.264 -2.965 1.00 98.06 89 GLY A C 1
ATOM 706 O O . GLY A 1 89 ? -15.696 8.281 -2.312 1.00 98.06 89 GLY A O 1
ATOM 707 N N . ALA A 1 90 ? -14.390 10.105 -2.543 1.00 97.44 90 ALA A N 1
ATOM 708 C CA . ALA A 1 90 ? -13.575 9.928 -1.338 1.00 97.44 90 ALA A CA 1
ATOM 709 C C . ALA A 1 90 ? -14.392 9.653 -0.061 1.00 97.44 90 ALA A C 1
ATOM 711 O O . ALA A 1 90 ? -14.046 8.765 0.710 1.00 97.44 90 ALA A O 1
ATOM 712 N N . GLU A 1 91 ? -15.511 10.360 0.129 1.00 97.50 91 GLU A N 1
ATOM 713 C CA . GLU A 1 91 ? -16.411 10.191 1.281 1.00 97.50 91 GLU A CA 1
ATOM 714 C C . GLU A 1 91 ? -16.998 8.774 1.372 1.00 97.50 91 GLU A C 1
ATOM 716 O O . GLU A 1 91 ? -17.012 8.154 2.433 1.00 97.50 91 GLU A O 1
ATOM 721 N N . ASN A 1 92 ? -17.497 8.232 0.260 1.00 98.44 92 ASN A N 1
ATOM 722 C CA . ASN A 1 92 ? -18.104 6.903 0.283 1.00 98.44 92 ASN A CA 1
ATOM 723 C C . ASN A 1 92 ? -17.041 5.807 0.342 1.00 98.44 92 ASN A C 1
ATOM 725 O O . ASN A 1 92 ? -17.288 4.770 0.959 1.00 98.44 92 ASN A O 1
ATOM 729 N N . VAL A 1 93 ? -15.865 6.033 -0.257 1.00 98.62 93 VAL A N 1
ATOM 730 C CA . VAL A 1 93 ? -14.710 5.141 -0.093 1.00 98.62 93 VAL A CA 1
ATOM 731 C C . VAL A 1 93 ? -14.316 5.068 1.376 1.00 98.62 93 VAL A C 1
ATOM 733 O O . VAL A 1 93 ? -14.309 3.971 1.930 1.00 98.62 93 VAL A O 1
ATOM 736 N N . SER A 1 94 ? -14.055 6.204 2.031 1.00 98.31 94 SER A N 1
ATOM 737 C CA . SER A 1 94 ? -13.610 6.219 3.427 1.00 98.31 94 SER A CA 1
ATOM 738 C C . SER A 1 94 ? -14.635 5.551 4.341 1.00 98.31 94 SER A C 1
ATOM 740 O O . SER A 1 94 ? -14.286 4.655 5.105 1.00 98.31 94 SER A O 1
ATOM 742 N N . ARG A 1 95 ? -15.929 5.871 4.198 1.00 98.31 95 ARG A N 1
ATOM 743 C CA . ARG A 1 95 ? -17.006 5.222 4.962 1.00 98.31 95 ARG A CA 1
ATOM 744 C C . ARG A 1 95 ? -17.079 3.719 4.720 1.00 98.31 95 ARG A C 1
ATOM 746 O O . ARG A 1 95 ? -17.326 2.966 5.660 1.00 98.31 95 ARG A O 1
ATOM 753 N N . LYS A 1 96 ? -16.894 3.273 3.475 1.00 98.50 96 LYS A N 1
ATOM 754 C CA . LYS A 1 96 ? -16.894 1.849 3.121 1.00 98.50 96 LYS A CA 1
ATOM 755 C C . LYS A 1 96 ? -15.720 1.117 3.770 1.00 98.50 96 LYS A C 1
ATOM 757 O O . LYS A 1 96 ? -15.936 0.041 4.317 1.00 98.50 96 LYS A O 1
ATOM 762 N N . VAL A 1 97 ? -14.523 1.701 3.738 1.00 98.62 97 VAL A N 1
ATOM 763 C CA . VAL A 1 97 ? -13.312 1.140 4.359 1.00 98.62 97 VAL A CA 1
ATOM 764 C C . VAL A 1 97 ? -13.436 1.110 5.878 1.00 98.62 97 VAL A C 1
ATOM 766 O O . VAL A 1 97 ? -13.258 0.063 6.483 1.00 98.62 97 VAL A O 1
ATOM 769 N N . LEU A 1 98 ? -13.841 2.216 6.499 1.00 98.38 98 LEU A N 1
ATOM 770 C CA . LEU A 1 98 ? -14.006 2.305 7.953 1.00 98.38 98 LEU A CA 1
ATOM 771 C C . LEU A 1 98 ? -15.102 1.370 8.481 1.00 98.38 98 LEU A C 1
ATOM 773 O O . LEU A 1 98 ? -15.021 0.898 9.611 1.00 98.38 98 LEU A O 1
ATOM 777 N N . ARG A 1 99 ? -16.131 1.093 7.670 1.00 98.38 99 ARG A N 1
ATOM 778 C CA . ARG A 1 99 ? -17.135 0.071 7.983 1.00 98.38 99 ARG A CA 1
ATOM 779 C C . ARG A 1 99 ? -16.583 -1.344 7.826 1.00 98.38 99 ARG A C 1
ATOM 781 O O . ARG A 1 99 ? -16.980 -2.207 8.593 1.00 98.38 99 ARG A O 1
ATOM 788 N N . TYR A 1 100 ? -15.748 -1.586 6.818 1.00 98.50 100 TYR A N 1
ATOM 789 C CA . TYR A 1 100 ? -15.098 -2.881 6.620 1.00 98.50 100 TYR A CA 1
ATOM 790 C C . TYR A 1 100 ? -14.160 -3.206 7.795 1.00 98.50 100 TYR A C 1
ATOM 792 O O . TYR A 1 100 ? -14.214 -4.306 8.320 1.00 98.50 100 TYR A O 1
ATOM 800 N N . LEU A 1 101 ? -13.412 -2.210 8.276 1.00 98.38 101 LEU A N 1
ATOM 801 C CA . LEU A 1 101 ? -12.503 -2.298 9.425 1.00 98.38 101 LEU A CA 1
ATOM 802 C C . LEU A 1 101 ? -13.185 -1.913 10.754 1.00 98.38 101 LEU A C 1
ATOM 804 O O . LEU A 1 101 ? -12.580 -1.284 11.627 1.00 98.38 101 LEU A O 1
ATOM 808 N N . SER A 1 102 ? -14.481 -2.212 10.913 1.00 97.69 102 SER A N 1
ATOM 809 C CA . SER A 1 102 ? -15.233 -1.793 12.108 1.00 97.69 102 SER A CA 1
ATOM 810 C C . SER A 1 102 ? -14.725 -2.434 13.394 1.00 97.69 102 SER A C 1
ATOM 812 O O . SER A 1 102 ? -14.859 -1.823 14.458 1.00 97.69 102 SER A O 1
ATOM 814 N N . ASP A 1 103 ? -14.129 -3.617 13.286 1.00 97.75 103 ASP A N 1
ATOM 815 C CA . ASP A 1 103 ? -13.695 -4.423 14.425 1.00 97.75 103 ASP A CA 1
ATOM 816 C C . ASP A 1 103 ? -12.253 -4.089 14.843 1.00 97.75 103 ASP A C 1
ATOM 818 O O . ASP A 1 103 ? -11.873 -4.321 15.990 1.00 97.75 103 ASP A O 1
ATOM 822 N N . CYS A 1 104 ? -11.478 -3.434 13.970 1.00 98.06 104 CYS A N 1
ATOM 823 C CA . CYS A 1 104 ? -10.150 -2.919 14.295 1.00 98.06 104 CYS A CA 1
ATOM 824 C C . CYS A 1 104 ? -10.255 -1.754 15.292 1.00 98.06 104 CYS A C 1
ATOM 826 O O . CYS A 1 104 ? -11.074 -0.844 15.119 1.00 98.06 104 CYS A O 1
ATOM 828 N N . THR A 1 105 ? -9.413 -1.737 16.323 1.00 97.50 105 THR A N 1
ATOM 829 C CA . THR A 1 105 ? -9.310 -0.601 17.259 1.00 97.50 105 THR A CA 1
ATOM 830 C C . THR A 1 105 ? -8.487 0.540 16.676 1.00 97.50 105 THR A C 1
ATOM 832 O O . THR A 1 105 ? -8.828 1.705 16.872 1.00 97.50 105 THR A O 1
ATOM 835 N N . ASP A 1 106 ? -7.463 0.181 15.906 1.00 97.88 106 ASP A N 1
ATOM 836 C CA . ASP A 1 106 ? -6.438 1.058 15.365 1.00 97.88 106 ASP A CA 1
ATOM 837 C C . ASP A 1 106 ? -6.292 0.796 13.865 1.00 97.88 106 ASP A C 1
ATOM 839 O O . ASP A 1 106 ? -6.318 -0.349 13.413 1.00 97.88 106 ASP A O 1
ATOM 843 N N . ILE A 1 107 ? -6.158 1.863 13.085 1.00 98.31 107 ILE A N 1
ATOM 844 C CA . ILE A 1 107 ? -6.020 1.824 11.632 1.00 98.31 107 ILE A CA 1
ATOM 845 C C . ILE A 1 107 ? -4.764 2.602 11.256 1.00 98.31 107 ILE A C 1
ATOM 847 O O . ILE A 1 107 ? -4.585 3.763 11.634 1.00 98.31 107 ILE A O 1
ATOM 851 N N . TYR A 1 108 ? -3.915 1.945 10.476 1.00 98.38 108 TYR A N 1
ATOM 852 C CA . TYR A 1 108 ? -2.683 2.494 9.935 1.00 98.38 108 TYR A CA 1
ATOM 853 C C . TYR A 1 108 ? -2.887 2.868 8.466 1.00 98.38 108 TYR A C 1
ATOM 855 O O . TYR A 1 108 ? -3.311 2.028 7.672 1.00 98.38 108 TYR A O 1
ATOM 863 N N . VAL A 1 109 ? -2.582 4.111 8.089 1.00 98.12 109 VAL A N 1
ATOM 864 C CA . VAL A 1 109 ? -2.631 4.555 6.689 1.00 98.12 109 VAL A CA 1
ATOM 865 C C . VAL A 1 109 ? -1.206 4.689 6.157 1.00 98.12 109 VAL A C 1
ATOM 867 O O . VAL A 1 109 ? -0.499 5.626 6.518 1.00 98.12 109 VAL A O 1
ATOM 870 N N . SER A 1 110 ? -0.810 3.768 5.279 1.00 98.00 110 SER A N 1
ATOM 871 C CA . SER A 1 110 ? 0.427 3.866 4.497 1.00 98.00 110 SER A CA 1
ATOM 872 C C . SER A 1 110 ? 0.106 4.451 3.127 1.00 98.00 110 SER A C 1
ATOM 874 O O . SER A 1 110 ? -0.648 3.846 2.360 1.00 98.00 110 SER A O 1
ATOM 876 N N . PHE A 1 111 ? 0.596 5.660 2.845 1.00 97.38 111 PHE A N 1
ATOM 877 C CA . PHE A 1 111 ? 0.385 6.328 1.565 1.00 97.38 111 PHE A CA 1
ATOM 878 C C . PHE A 1 111 ? 1.672 6.352 0.748 1.00 97.38 111 PHE A C 1
ATOM 880 O O . PHE A 1 111 ? 2.553 7.188 0.946 1.00 97.38 111 PHE A O 1
ATOM 887 N N . ASP A 1 112 ? 1.730 5.451 -0.220 1.00 94.81 112 ASP A N 1
ATOM 888 C CA . ASP A 1 112 ? 2.747 5.466 -1.257 1.00 94.81 112 ASP A CA 1
ATOM 889 C C . ASP A 1 112 ? 2.393 6.516 -2.322 1.00 94.81 112 ASP A C 1
ATOM 891 O O . ASP A 1 112 ? 1.279 6.509 -2.871 1.00 94.81 112 ASP A O 1
ATOM 895 N N . VAL A 1 113 ? 3.314 7.437 -2.620 1.00 92.75 113 VAL A N 1
ATOM 896 C CA . VAL A 1 113 ? 3.103 8.478 -3.640 1.00 92.75 113 VAL A CA 1
ATOM 897 C C . VAL A 1 113 ? 2.918 7.904 -5.047 1.00 92.75 113 VAL A C 1
ATOM 899 O O . VAL A 1 113 ? 2.302 8.560 -5.887 1.00 92.75 113 VAL A O 1
ATOM 902 N N . ASP A 1 114 ? 3.319 6.659 -5.298 1.00 90.06 114 ASP A N 1
ATOM 903 C CA . ASP A 1 114 ? 3.103 5.932 -6.557 1.00 90.06 114 ASP A CA 1
ATOM 904 C C . ASP A 1 114 ? 1.628 5.568 -6.781 1.00 90.06 114 ASP A C 1
ATOM 906 O O . ASP A 1 114 ? 1.177 5.258 -7.894 1.00 90.06 114 ASP A O 1
ATOM 910 N N . SER A 1 115 ? 0.813 5.663 -5.728 1.00 93.31 115 SER A N 1
ATOM 911 C CA . SER A 1 115 ? -0.639 5.574 -5.855 1.00 93.31 115 SER A CA 1
ATOM 912 C C . SER A 1 115 ? -1.225 6.733 -6.678 1.00 93.31 115 SER A C 1
ATOM 914 O O . SER A 1 115 ? -2.310 6.568 -7.262 1.00 93.31 115 SER A O 1
ATOM 916 N N . LEU A 1 116 ? -0.506 7.862 -6.782 1.00 93.56 116 LEU A N 1
ATOM 917 C CA . LEU A 1 116 ? -0.832 8.992 -7.652 1.00 93.56 116 LEU A CA 1
ATOM 918 C C . LEU A 1 116 ? -0.614 8.643 -9.129 1.00 93.56 116 LEU A C 1
ATOM 920 O O . LEU A 1 116 ? 0.070 7.691 -9.493 1.00 93.56 116 LEU A O 1
ATOM 924 N N . ASP A 1 117 ? -1.241 9.407 -10.019 1.00 92.25 117 ASP A N 1
ATOM 925 C CA . ASP A 1 117 ? -1.047 9.225 -11.453 1.00 92.25 117 ASP A CA 1
ATOM 926 C C . ASP A 1 117 ? 0.396 9.540 -11.870 1.00 92.25 117 ASP A C 1
ATOM 928 O O . ASP A 1 117 ? 0.985 10.519 -11.413 1.00 92.25 117 ASP A O 1
ATOM 932 N N . SER A 1 118 ? 0.930 8.764 -12.815 1.00 87.56 118 SER A N 1
ATOM 933 C CA . SER A 1 118 ? 2.247 8.977 -13.435 1.00 87.56 118 SER A CA 1
ATOM 934 C C . SER A 1 118 ? 2.474 10.377 -14.036 1.00 87.56 118 SER A C 1
ATOM 936 O O . SER A 1 118 ? 3.613 10.769 -14.285 1.00 87.56 118 SER A O 1
ATOM 938 N N . SER A 1 119 ? 1.421 11.168 -14.291 1.00 85.25 119 SER A N 1
ATOM 939 C CA . SER A 1 119 ? 1.578 12.581 -14.657 1.00 85.25 119 SER A CA 1
ATOM 940 C C . SER A 1 119 ? 2.179 13.426 -13.528 1.00 85.25 119 SER A C 1
ATOM 942 O O . SER A 1 119 ? 2.789 14.454 -13.810 1.00 85.25 119 SER A O 1
ATOM 944 N N . ILE A 1 120 ? 1.971 12.992 -12.282 1.00 81.50 120 ILE A N 1
ATOM 945 C CA . ILE A 1 120 ? 2.432 13.602 -11.034 1.00 81.50 120 ILE A CA 1
ATOM 946 C C . ILE A 1 120 ? 3.643 12.830 -10.506 1.00 81.50 120 ILE A C 1
ATOM 948 O O . ILE A 1 120 ? 4.722 13.397 -10.370 1.00 81.50 120 ILE A O 1
ATOM 952 N N . SER A 1 121 ? 3.472 11.530 -10.252 1.00 76.62 121 SER A N 1
ATOM 953 C CA . SER A 1 121 ? 4.518 10.685 -9.685 1.00 76.62 121 SER A CA 1
ATOM 954 C C . SER A 1 121 ? 5.321 10.030 -10.805 1.00 76.62 121 SER A C 1
ATOM 956 O O . SER A 1 121 ? 5.030 8.927 -11.265 1.00 76.62 121 SER A O 1
ATOM 958 N N . LYS A 1 122 ? 6.308 10.772 -11.317 1.00 69.12 122 LYS A N 1
ATOM 959 C CA . LYS A 1 122 ? 7.347 10.235 -12.218 1.00 69.12 122 LYS A CA 1
ATOM 960 C C . LYS A 1 122 ? 8.573 9.753 -11.455 1.00 69.12 122 LYS A C 1
ATOM 962 O O . LYS A 1 122 ? 9.420 9.084 -12.038 1.00 69.12 122 LYS A O 1
ATOM 967 N N . GLY A 1 123 ? 8.646 10.120 -10.175 1.00 56.78 123 GLY A N 1
ATOM 968 C CA . GLY A 1 123 ? 9.794 9.968 -9.298 1.00 56.78 123 GLY A CA 1
ATOM 969 C C . GLY A 1 123 ? 10.078 8.541 -8.837 1.00 56.78 123 GLY A C 1
ATOM 970 O O . GLY A 1 123 ? 10.780 8.349 -7.854 1.00 56.78 123 GLY A O 1
ATOM 971 N N . THR A 1 124 ? 9.517 7.544 -9.502 1.00 61.12 124 THR A N 1
ATOM 972 C CA . THR A 1 124 ? 9.307 6.218 -8.934 1.00 61.12 124 THR A CA 1
ATOM 973 C C . THR A 1 124 ? 9.883 5.155 -9.847 1.00 61.12 124 THR A C 1
ATOM 975 O O . THR A 1 124 ? 10.031 5.368 -11.053 1.00 61.12 124 THR A O 1
ATOM 978 N N . GLY A 1 125 ? 10.261 4.010 -9.274 1.00 57.91 125 GLY A N 1
ATOM 979 C CA . GLY A 1 125 ? 10.855 2.914 -10.042 1.00 57.91 125 GLY A CA 1
ATOM 980 C C . GLY A 1 125 ? 9.925 2.360 -11.130 1.00 57.91 125 GLY A C 1
ATOM 981 O O . GLY A 1 125 ? 10.408 1.784 -12.105 1.00 57.91 125 GLY A O 1
ATOM 982 N N . THR A 1 126 ? 8.612 2.563 -10.986 1.00 63.62 126 THR A N 1
ATOM 983 C CA . THR A 1 126 ? 7.555 1.953 -11.803 1.00 63.62 126 THR A CA 1
ATOM 984 C C . THR A 1 126 ? 6.345 2.893 -11.917 1.00 63.62 126 THR A C 1
ATOM 986 O O . THR A 1 126 ? 5.338 2.700 -11.238 1.00 63.62 126 THR A O 1
ATOM 989 N N . PRO A 1 127 ? 6.397 3.935 -12.769 1.00 68.12 127 PRO A N 1
ATOM 990 C CA . PRO A 1 127 ? 5.285 4.868 -12.927 1.00 68.12 127 PRO A CA 1
ATOM 991 C C . PRO A 1 127 ? 4.089 4.203 -13.629 1.00 68.12 127 PRO A C 1
ATOM 993 O O . PRO A 1 127 ? 4.161 3.838 -14.804 1.00 68.12 127 PRO A O 1
ATOM 996 N N . VAL A 1 128 ? 2.952 4.105 -12.931 1.00 77.62 128 VAL A N 1
ATOM 997 C CA . VAL A 1 128 ? 1.729 3.454 -13.435 1.00 77.62 128 VAL A CA 1
ATOM 998 C C . VAL A 1 128 ? 0.621 4.478 -13.684 1.00 77.62 128 VAL A C 1
ATOM 1000 O O . VAL A 1 128 ? 0.130 5.141 -12.765 1.00 77.62 128 VAL A O 1
ATOM 1003 N N . SER A 1 129 ? 0.179 4.572 -14.941 1.00 86.94 129 SER A N 1
ATOM 1004 C CA . SER A 1 129 ? -0.918 5.458 -15.361 1.00 86.94 129 SER A CA 1
ATOM 1005 C C . SER A 1 129 ? -2.269 5.115 -14.714 1.00 86.94 129 SER A C 1
ATOM 1007 O O . SER A 1 129 ? -2.477 4.017 -14.195 1.00 86.94 129 SER A O 1
ATOM 1009 N N . ASN A 1 130 ? -3.220 6.050 -14.790 1.00 89.81 130 ASN A N 1
ATOM 1010 C CA . ASN A 1 130 ? -4.558 5.954 -14.199 1.00 89.81 130 ASN A CA 1
ATOM 1011 C C . ASN A 1 130 ? -4.550 5.870 -12.665 1.00 89.81 130 ASN A C 1
ATOM 1013 O O . ASN A 1 130 ? -5.423 5.231 -12.068 1.00 89.81 130 ASN A O 1
ATOM 1017 N N . GLY A 1 131 ? -3.590 6.544 -12.033 1.00 94.44 131 GLY A N 1
ATOM 1018 C CA . GLY A 1 131 ? -3.527 6.699 -10.582 1.00 94.44 131 GLY A CA 1
ATOM 1019 C C . GLY A 1 131 ? -4.434 7.800 -10.055 1.00 94.44 131 GLY A C 1
ATOM 1020 O O . GLY A 1 131 ? -5.210 8.398 -10.809 1.00 94.44 131 GLY A O 1
ATOM 1021 N N . LEU A 1 132 ? -4.364 8.046 -8.748 1.00 96.19 132 LEU A N 1
ATOM 1022 C CA . LEU A 1 132 ? -5.110 9.125 -8.105 1.00 96.19 132 LEU A CA 1
ATOM 1023 C C . LEU A 1 132 ? -4.576 10.482 -8.569 1.00 96.19 132 LEU A C 1
ATOM 1025 O O . LEU A 1 132 ? -3.374 10.706 -8.683 1.00 96.19 132 LEU A O 1
ATOM 1029 N N . ARG A 1 133 ? -5.477 11.423 -8.821 1.00 94.69 133 ARG A N 1
ATOM 1030 C CA . ARG A 1 133 ? -5.108 12.834 -8.968 1.00 94.69 133 ARG A CA 1
ATOM 1031 C C . ARG A 1 133 ? -4.886 13.440 -7.585 1.00 94.69 133 ARG A C 1
ATOM 1033 O O . ARG A 1 133 ? -5.502 12.989 -6.625 1.00 94.69 133 ARG A O 1
ATOM 1040 N N . GLU A 1 134 ? -4.096 14.509 -7.507 1.00 93.75 134 GLU A N 1
ATOM 1041 C CA . GLU A 1 134 ? -3.807 15.240 -6.259 1.00 93.75 134 GLU A CA 1
ATOM 1042 C C . GLU A 1 134 ? -5.067 15.474 -5.412 1.00 93.75 134 GLU A C 1
ATOM 1044 O O . GLU A 1 134 ? -5.152 14.992 -4.288 1.00 93.75 134 GLU A O 1
ATOM 1049 N N . ARG A 1 135 ? -6.112 16.087 -5.987 1.00 94.50 135 ARG A N 1
ATOM 1050 C CA . ARG A 1 135 ? -7.374 16.330 -5.263 1.00 94.50 135 ARG A CA 1
ATOM 1051 C C . ARG A 1 135 ? -8.083 15.054 -4.802 1.00 94.50 135 ARG A C 1
ATOM 1053 O O . ARG A 1 135 ? -8.697 15.060 -3.743 1.00 94.50 135 ARG A O 1
ATOM 1060 N N . GLU A 1 136 ? -8.020 13.974 -5.586 1.00 96.56 136 GLU A N 1
ATOM 1061 C CA . GLU A 1 136 ? -8.639 12.691 -5.218 1.00 96.56 136 GLU A CA 1
ATOM 1062 C C . GLU A 1 136 ? -7.937 12.091 -3.991 1.00 96.56 136 GLU A C 1
ATOM 1064 O O . GLU A 1 136 ? -8.610 11.608 -3.080 1.00 96.56 136 GLU A O 1
ATOM 1069 N N . ALA A 1 137 ? -6.602 12.162 -3.953 1.00 96.94 137 ALA A N 1
ATOM 1070 C CA . ALA A 1 137 ? -5.795 11.711 -2.824 1.00 96.94 137 ALA A CA 1
ATOM 1071 C C . ALA A 1 137 ? -5.989 12.609 -1.593 1.00 96.94 137 ALA A C 1
ATOM 1073 O O . ALA A 1 137 ? -6.286 12.103 -0.513 1.00 96.94 137 ALA A O 1
ATOM 1074 N N . GLU A 1 138 ? -5.908 13.932 -1.753 1.00 96.06 138 GLU A N 1
ATOM 1075 C CA . GLU A 1 138 ? -6.133 14.890 -0.668 1.00 96.06 138 GLU A CA 1
ATOM 1076 C C . GLU A 1 138 ? -7.499 14.710 -0.005 1.00 96.06 138 GLU A C 1
ATOM 1078 O O . GLU A 1 138 ? -7.592 14.676 1.225 1.00 96.06 138 GLU A O 1
ATOM 1083 N N . ASP A 1 139 ? -8.564 14.601 -0.804 1.00 96.62 139 ASP A N 1
ATOM 1084 C CA . ASP A 1 139 ? -9.911 14.399 -0.285 1.00 96.62 139 ASP A CA 1
ATOM 1085 C C . ASP A 1 139 ? -10.001 13.055 0.442 1.00 96.62 139 ASP A C 1
ATOM 1087 O O . ASP A 1 139 ? -10.530 13.000 1.551 1.00 96.62 139 ASP A O 1
ATOM 1091 N N . LEU A 1 140 ? -9.451 11.980 -0.130 1.00 97.94 140 LEU A N 1
ATOM 1092 C CA . LEU A 1 140 ? -9.475 10.649 0.477 1.00 97.94 140 LEU A CA 1
ATOM 1093 C C . LEU A 1 140 ? -8.762 10.615 1.833 1.00 97.94 140 LEU A C 1
ATOM 1095 O O . LEU A 1 140 ? -9.361 10.185 2.822 1.00 97.94 140 LEU A O 1
ATOM 1099 N N . ILE A 1 141 ? -7.521 11.102 1.898 1.00 97.81 141 ILE A N 1
ATOM 1100 C CA . ILE A 1 141 ? -6.746 11.125 3.142 1.00 97.81 141 ILE A CA 1
ATOM 1101 C C . ILE A 1 141 ? -7.419 12.045 4.165 1.00 97.81 141 ILE A C 1
ATOM 1103 O O . ILE A 1 141 ? -7.610 11.635 5.309 1.00 97.81 141 ILE A O 1
ATOM 1107 N N . SER A 1 142 ? -7.906 13.222 3.752 1.00 96.19 142 SER A N 1
ATOM 1108 C CA . SER A 1 142 ? -8.658 14.122 4.642 1.00 96.19 142 SER A CA 1
ATOM 1109 C C . SER A 1 142 ? -9.862 13.429 5.281 1.00 96.19 142 SER A C 1
ATOM 1111 O O . SER A 1 142 ? -10.145 13.651 6.455 1.00 96.19 142 SER A O 1
ATOM 1113 N N . LYS A 1 143 ? -10.583 12.580 4.533 1.00 96.81 143 LYS A N 1
ATOM 1114 C CA . LYS A 1 143 ? -11.720 11.820 5.072 1.00 96.81 143 LYS A CA 1
ATOM 1115 C C . LYS A 1 143 ? -11.303 10.711 6.027 1.00 96.81 143 LYS A C 1
ATOM 1117 O O . LYS A 1 143 ? -12.033 10.457 6.982 1.00 96.81 143 LYS A O 1
ATOM 1122 N N . PHE A 1 144 ? -10.155 10.073 5.813 1.00 97.44 144 PHE A N 1
ATOM 1123 C CA . PHE A 1 144 ? -9.619 9.126 6.788 1.00 97.44 144 PHE A CA 1
ATOM 1124 C C . PHE A 1 144 ? -9.204 9.819 8.084 1.00 97.44 144 PHE A C 1
ATOM 1126 O O . PHE A 1 144 ? -9.616 9.367 9.149 1.00 97.44 144 PHE A O 1
ATOM 1133 N N . MET A 1 145 ? -8.504 10.956 8.009 1.00 96.56 145 MET A N 1
ATOM 1134 C CA . MET A 1 145 ? -8.028 11.698 9.189 1.00 96.56 145 MET A CA 1
ATOM 1135 C C . MET A 1 145 ? -9.148 12.209 10.112 1.00 96.56 145 MET A C 1
ATOM 1137 O O . MET A 1 145 ? -8.892 12.589 11.250 1.00 96.56 145 MET A O 1
ATOM 1141 N N . GLN A 1 146 ? -10.405 12.207 9.661 1.00 95.44 146 GLN A N 1
ATOM 1142 C CA . GLN A 1 146 ? -11.561 12.525 10.510 1.00 95.44 146 GLN A CA 1
ATOM 1143 C C . GLN A 1 146 ? -11.925 11.394 11.483 1.00 95.44 146 GLN A C 1
ATOM 1145 O O . GLN A 1 146 ? -12.704 11.606 12.413 1.00 95.44 146 GLN A O 1
ATOM 1150 N N . ASN A 1 147 ? -11.409 10.180 11.275 1.00 95.56 147 ASN A N 1
ATOM 1151 C CA . ASN A 1 147 ? -11.727 9.031 12.107 1.00 95.56 147 ASN A CA 1
ATOM 1152 C C . ASN A 1 147 ? -10.696 8.843 13.228 1.00 95.56 147 ASN A C 1
ATOM 1154 O O . ASN A 1 147 ? -9.504 8.707 12.979 1.00 95.56 147 ASN A O 1
ATOM 1158 N N . ARG A 1 148 ? -11.179 8.742 14.471 1.00 94.75 148 ARG A N 1
ATOM 1159 C CA . ARG A 1 148 ? -10.339 8.580 15.671 1.00 94.75 148 ARG A CA 1
ATOM 1160 C C . ARG A 1 148 ? -9.560 7.266 15.740 1.00 94.75 148 ARG A C 1
ATOM 1162 O O . ARG A 1 148 ? -8.648 7.171 16.548 1.00 94.75 148 ARG A O 1
ATOM 1169 N N . LYS A 1 149 ? -9.932 6.259 14.945 1.00 96.69 149 LYS A N 1
ATOM 1170 C CA . LYS A 1 149 ? -9.192 4.997 14.851 1.00 96.69 149 LYS A CA 1
ATOM 1171 C C . LYS A 1 149 ? -7.919 5.130 14.021 1.00 96.69 149 LYS A C 1
ATOM 1173 O O . LYS A 1 149 ? -7.079 4.246 14.104 1.00 96.69 149 LYS A O 1
ATOM 1178 N N . ILE A 1 150 ? -7.761 6.188 13.215 1.00 97.19 150 ILE A N 1
ATOM 1179 C CA . ILE A 1 150 ? -6.495 6.415 12.515 1.00 97.19 150 ILE A CA 1
ATOM 1180 C C . ILE A 1 150 ? -5.434 6.784 13.553 1.00 97.19 150 ILE A C 1
ATOM 1182 O O . ILE A 1 150 ? -5.437 7.892 14.084 1.00 97.19 150 ILE A O 1
ATOM 1186 N N . CYS A 1 151 ? -4.535 5.848 13.846 1.00 96.12 151 CYS A N 1
ATOM 1187 C CA . CYS A 1 151 ? -3.485 6.030 14.847 1.00 96.12 151 CYS A CA 1
ATOM 1188 C C . CYS A 1 151 ? -2.145 6.434 14.222 1.00 96.12 151 CYS A C 1
ATOM 1190 O O . CYS A 1 151 ? -1.270 6.960 14.910 1.00 96.12 151 CYS A O 1
ATOM 1192 N N . CYS A 1 152 ? -1.978 6.199 12.919 1.00 96.56 152 CYS A N 1
ATOM 1193 C CA . CYS A 1 152 ? -0.772 6.542 12.188 1.00 96.56 152 CYS A CA 1
ATOM 1194 C C . CYS A 1 152 ? -1.079 6.827 10.717 1.00 96.56 152 CYS A C 1
ATOM 1196 O O . CYS A 1 152 ? -1.937 6.187 10.101 1.00 96.56 152 CYS A O 1
ATOM 1198 N N . PHE A 1 153 ? -0.342 7.788 10.173 1.00 96.81 153 PHE A N 1
ATOM 1199 C CA . PHE A 1 153 ? -0.313 8.131 8.765 1.00 96.81 153 PHE A CA 1
ATOM 1200 C C . PHE A 1 153 ? 1.146 8.312 8.355 1.00 96.81 153 PHE A C 1
ATOM 1202 O O . PHE A 1 153 ? 1.849 9.135 8.945 1.00 96.81 153 PHE A O 1
ATOM 1209 N N . GLU A 1 154 ? 1.592 7.551 7.363 1.00 96.88 154 GLU A N 1
ATOM 1210 C CA . GLU A 1 154 ? 2.905 7.718 6.743 1.00 96.88 154 GLU A CA 1
ATOM 1211 C C . GLU A 1 154 ? 2.776 8.049 5.256 1.00 96.88 154 GLU A C 1
ATOM 1213 O O . GLU A 1 154 ? 1.803 7.671 4.600 1.00 96.88 154 GLU A O 1
ATOM 1218 N N . ILE A 1 155 ? 3.790 8.742 4.737 1.00 96.12 155 ILE A N 1
ATOM 1219 C CA . ILE A 1 155 ? 3.982 8.989 3.310 1.00 96.12 155 ILE A CA 1
ATOM 1220 C C . ILE A 1 155 ? 5.339 8.403 2.921 1.00 96.12 155 ILE A C 1
ATOM 1222 O O . ILE A 1 155 ? 6.347 8.733 3.551 1.00 96.12 155 ILE A O 1
ATOM 1226 N N . THR A 1 156 ? 5.367 7.551 1.899 1.00 94.06 156 THR A N 1
ATOM 1227 C CA . THR A 1 156 ? 6.563 6.813 1.459 1.00 94.06 156 THR A CA 1
ATOM 1228 C C . THR A 1 156 ? 6.919 7.122 0.002 1.00 94.06 156 THR A C 1
ATOM 1230 O O . THR A 1 156 ? 6.203 7.857 -0.673 1.00 94.06 156 THR A O 1
ATOM 1233 N N . GLU A 1 157 ? 8.069 6.613 -0.456 1.00 90.62 157 GLU A N 1
ATOM 1234 C CA . GLU A 1 157 ? 8.545 6.653 -1.857 1.00 90.62 157 GLU A CA 1
ATOM 1235 C C . GLU A 1 157 ? 8.712 8.056 -2.486 1.00 90.62 157 GLU A C 1
ATOM 1237 O O . GLU A 1 157 ? 8.881 8.218 -3.694 1.00 90.62 157 GLU A O 1
ATOM 1242 N N . VAL A 1 158 ? 8.783 9.109 -1.663 1.00 89.81 158 VAL A N 1
ATOM 1243 C CA . VAL A 1 158 ? 9.157 10.449 -2.139 1.00 89.81 158 VAL A CA 1
ATOM 1244 C C . VAL A 1 158 ? 10.637 10.465 -2.527 1.00 89.81 158 VAL A C 1
ATOM 1246 O O . VAL A 1 158 ? 11.524 10.514 -1.673 1.00 89.81 158 VAL A O 1
ATOM 1249 N N . ASN A 1 159 ? 10.909 10.499 -3.829 1.00 87.38 159 ASN A N 1
ATOM 1250 C CA . ASN A 1 159 ? 12.246 10.651 -4.392 1.00 87.38 159 ASN A CA 1
ATOM 1251 C C . ASN A 1 159 ? 12.392 11.941 -5.235 1.00 87.38 159 ASN A C 1
ATOM 1253 O O . ASN A 1 159 ? 12.092 11.944 -6.433 1.00 87.38 159 ASN A O 1
ATOM 1257 N N . PRO A 1 160 ? 12.937 13.030 -4.657 1.00 83.12 160 PRO A N 1
ATOM 1258 C CA . PRO A 1 160 ? 13.131 14.302 -5.361 1.00 83.12 160 PRO A CA 1
ATOM 1259 C C . PRO A 1 160 ? 14.071 14.226 -6.572 1.00 83.12 160 PRO A C 1
ATOM 1261 O O . PRO A 1 160 ? 14.033 15.095 -7.437 1.00 83.12 160 PRO A O 1
ATOM 1264 N N . THR A 1 161 ? 14.942 13.212 -6.647 1.00 83.75 161 THR A N 1
ATOM 1265 C CA . THR A 1 161 ? 15.951 13.111 -7.719 1.00 83.75 161 THR A CA 1
ATOM 1266 C C . THR A 1 161 ? 15.381 12.618 -9.045 1.00 83.75 161 THR A C 1
ATOM 1268 O O . THR A 1 161 ? 15.946 12.902 -10.098 1.00 83.75 161 THR A O 1
ATOM 1271 N N . LEU A 1 162 ? 14.261 11.898 -8.994 1.00 78.75 162 LEU A N 1
ATOM 1272 C CA . LEU A 1 162 ? 13.532 11.414 -10.166 1.00 78.75 162 LEU A CA 1
ATOM 1273 C C . LEU A 1 162 ? 12.345 12.329 -10.518 1.00 78.75 162 LEU A C 1
ATOM 1275 O O . LEU A 1 162 ? 11.616 12.077 -11.479 1.00 78.75 162 LEU A O 1
ATOM 1279 N N . ASP A 1 163 ? 12.150 13.391 -9.741 1.00 76.31 163 ASP A N 1
ATOM 1280 C CA . ASP A 1 163 ? 11.044 14.320 -9.882 1.00 76.31 163 ASP A CA 1
ATOM 1281 C C . ASP A 1 163 ? 11.386 15.479 -10.829 1.00 76.31 163 ASP A C 1
ATOM 1283 O O . ASP A 1 163 ? 12.543 15.879 -10.990 1.00 76.31 163 ASP A O 1
ATOM 1287 N N . LYS A 1 164 ? 10.361 16.052 -11.459 1.00 75.19 164 LYS A N 1
ATOM 1288 C CA . LYS A 1 164 ? 10.508 17.257 -12.271 1.00 75.19 164 LYS A CA 1
ATOM 1289 C C . LYS A 1 164 ? 10.071 18.454 -11.442 1.00 75.19 164 LYS A C 1
ATOM 1291 O O . LYS A 1 164 ? 8.894 18.584 -11.133 1.00 75.19 164 LYS A O 1
ATOM 1296 N N . GLU A 1 165 ? 11.014 19.348 -11.149 1.00 81.19 165 GLU A N 1
ATOM 1297 C CA . GLU A 1 165 ? 10.731 20.606 -10.437 1.00 81.19 165 GLU A CA 1
ATOM 1298 C C . GLU A 1 165 ? 10.078 20.383 -9.057 1.00 81.19 165 GLU A C 1
ATOM 1300 O O . GLU A 1 165 ? 9.350 21.241 -8.580 1.00 81.19 165 GLU A O 1
ATOM 1305 N N . ASN A 1 166 ? 10.374 19.251 -8.400 1.00 84.06 166 ASN A N 1
ATOM 1306 C CA . ASN A 1 166 ? 9.918 18.925 -7.040 1.00 84.06 166 ASN A CA 1
ATOM 1307 C C . ASN A 1 166 ? 8.384 18.782 -6.879 1.00 84.06 166 ASN A C 1
ATOM 1309 O O . ASN A 1 166 ? 7.871 18.819 -5.759 1.00 84.06 166 ASN A O 1
ATOM 1313 N N . LEU A 1 167 ? 7.657 18.600 -7.988 1.00 87.06 167 LEU A N 1
ATOM 1314 C CA . LEU A 1 167 ? 6.197 18.500 -8.037 1.00 87.06 167 LEU A CA 1
ATOM 1315 C C . LEU A 1 167 ? 5.619 17.420 -7.106 1.00 87.06 167 LEU A C 1
ATOM 1317 O O . LEU A 1 167 ? 4.655 17.672 -6.385 1.00 87.06 167 LEU A O 1
ATOM 1321 N N . MET A 1 168 ? 6.181 16.213 -7.114 1.00 87.94 168 MET A N 1
ATOM 1322 C CA . MET A 1 168 ? 5.734 15.105 -6.267 1.00 87.94 168 MET A CA 1
ATOM 1323 C C . MET A 1 168 ? 5.941 15.425 -4.786 1.00 87.94 168 MET A C 1
ATOM 1325 O O . MET A 1 168 ? 5.060 15.152 -3.972 1.00 87.94 168 MET A O 1
ATOM 1329 N N . ALA A 1 169 ? 7.082 16.019 -4.429 1.00 89.75 169 ALA A N 1
ATOM 1330 C CA . ALA A 1 169 ? 7.360 16.393 -3.046 1.00 89.75 169 ALA A CA 1
ATOM 1331 C C . ALA A 1 169 ? 6.433 17.521 -2.561 1.00 89.75 169 ALA A C 1
ATOM 1333 O O . ALA A 1 169 ? 5.964 17.476 -1.424 1.00 89.75 169 ALA A O 1
ATOM 1334 N N . GLU A 1 170 ? 6.120 18.498 -3.416 1.00 92.12 170 GLU A N 1
ATOM 1335 C CA . GLU A 1 170 ? 5.139 19.547 -3.113 1.00 92.12 170 GLU A CA 1
ATOM 1336 C C . GLU A 1 170 ? 3.735 18.968 -2.907 1.00 92.12 170 GLU A C 1
ATOM 1338 O O . GLU A 1 170 ? 3.067 19.302 -1.930 1.00 92.12 170 GLU A O 1
ATOM 1343 N N . ILE A 1 171 ? 3.309 18.035 -3.759 1.00 92.19 171 ILE A N 1
ATOM 1344 C CA . ILE A 1 171 ? 2.004 17.373 -3.630 1.00 92.19 171 ILE A CA 1
ATOM 1345 C C . ILE A 1 171 ? 1.939 16.507 -2.367 1.00 92.19 171 ILE A C 1
ATOM 1347 O O . ILE A 1 171 ? 0.956 16.565 -1.625 1.00 92.19 171 ILE A O 1
ATOM 1351 N N . ALA A 1 172 ? 2.990 15.741 -2.070 1.00 93.50 172 ALA A N 1
ATOM 1352 C CA . ALA A 1 172 ? 3.091 14.981 -0.826 1.00 93.50 172 ALA A CA 1
ATOM 1353 C C . ALA A 1 172 ? 3.003 15.903 0.403 1.00 93.50 172 ALA A C 1
ATOM 1355 O O . ALA A 1 172 ? 2.291 15.597 1.364 1.00 93.50 172 ALA A O 1
ATOM 1356 N N . PHE A 1 173 ? 3.667 17.062 0.356 1.00 94.00 173 PHE A N 1
ATOM 1357 C CA . PHE A 1 173 ? 3.590 18.070 1.408 1.00 94.00 173 PHE A CA 1
ATOM 1358 C C . PHE A 1 173 ? 2.182 18.667 1.545 1.00 94.00 173 PHE A C 1
ATOM 1360 O O . PHE A 1 173 ? 1.693 18.786 2.668 1.00 94.00 173 PHE A O 1
ATOM 1367 N N . ASN A 1 174 ? 1.496 18.975 0.440 1.00 94.75 174 ASN A N 1
ATOM 1368 C CA . ASN A 1 174 ? 0.117 19.476 0.457 1.00 94.75 174 ASN A CA 1
ATOM 1369 C C . ASN A 1 174 ? -0.838 18.468 1.113 1.00 94.75 174 ASN A C 1
ATOM 1371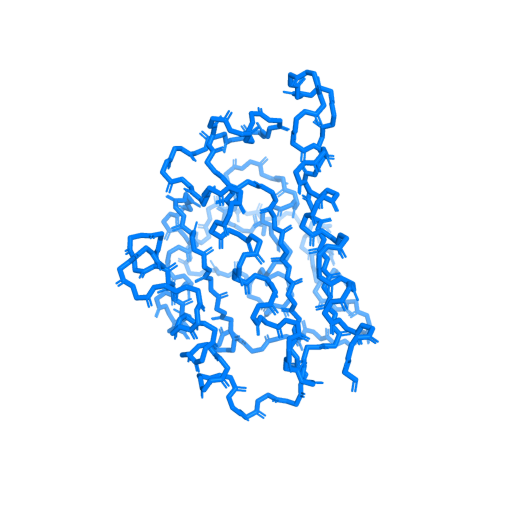 O O . ASN A 1 174 ? -1.622 18.832 1.997 1.00 94.75 174 ASN A O 1
ATOM 1375 N N . ILE A 1 175 ? -0.723 17.185 0.746 1.00 95.56 175 ILE A N 1
ATOM 1376 C CA . ILE A 1 175 ? -1.496 16.093 1.353 1.00 95.56 175 ILE A CA 1
ATOM 1377 C C . ILE A 1 175 ? -1.211 16.019 2.855 1.00 95.56 175 ILE A C 1
ATOM 1379 O O . ILE A 1 175 ? -2.153 15.982 3.653 1.00 95.56 175 ILE A O 1
ATOM 1383 N N . LEU A 1 176 ? 0.062 16.042 3.264 1.00 95.25 176 LEU A N 1
ATOM 1384 C CA . LEU A 1 176 ? 0.451 16.011 4.675 1.00 95.25 176 LEU A CA 1
ATOM 1385 C C . LEU A 1 176 ? -0.120 17.205 5.448 1.00 95.25 176 LEU A C 1
ATOM 1387 O O . LEU A 1 176 ? -0.759 17.025 6.484 1.00 95.25 176 LEU A O 1
ATOM 1391 N N . GLN A 1 177 ? 0.068 18.419 4.934 1.00 95.19 177 GLN A N 1
ATOM 1392 C CA . GLN A 1 177 ? -0.389 19.647 5.573 1.00 95.19 177 GLN A CA 1
ATOM 1393 C C . GLN A 1 177 ? -1.909 19.642 5.753 1.00 95.19 177 GLN A C 1
ATOM 1395 O O . GLN A 1 177 ? -2.414 19.939 6.837 1.00 95.19 177 GLN A O 1
ATOM 1400 N N . ARG A 1 178 ? -2.654 19.251 4.713 1.00 94.06 178 ARG A N 1
ATOM 1401 C CA . ARG A 1 178 ? -4.113 19.145 4.775 1.00 94.06 178 ARG A CA 1
ATOM 1402 C C . ARG A 1 178 ? -4.566 18.083 5.781 1.00 94.06 178 ARG A C 1
ATOM 1404 O O . ARG A 1 178 ? -5.506 18.330 6.534 1.00 94.06 178 ARG A O 1
ATOM 1411 N N . SER A 1 179 ? -3.870 16.950 5.838 1.00 92.06 179 SER A N 1
ATOM 1412 C CA . SER A 1 179 ? -4.132 15.862 6.790 1.00 92.06 179 SER A CA 1
ATOM 1413 C C . SER A 1 179 ? -3.950 16.315 8.240 1.00 92.06 179 SER A C 1
ATOM 1415 O O . SER A 1 179 ? -4.837 16.114 9.067 1.00 92.06 179 SER A O 1
ATOM 1417 N N . VAL A 1 180 ? -2.844 17.005 8.536 1.00 91.75 180 VAL A N 1
ATOM 1418 C CA . VAL A 1 180 ? -2.561 17.558 9.870 1.00 91.75 180 VAL A CA 1
ATOM 1419 C C . VAL A 1 180 ? -3.593 18.615 10.263 1.00 91.75 180 VAL A C 1
ATOM 1421 O O . VAL A 1 180 ? -4.080 18.601 11.391 1.00 91.75 180 VAL A O 1
ATOM 1424 N N . ASN A 1 181 ? -3.994 19.486 9.334 1.00 93.62 181 ASN A N 1
ATOM 1425 C CA . ASN A 1 181 ? -5.015 20.498 9.608 1.00 93.62 181 ASN A CA 1
ATOM 1426 C C . ASN A 1 181 ? -6.350 19.870 10.038 1.00 93.62 181 ASN A C 1
ATOM 1428 O O . ASN A 1 181 ? -6.984 20.375 10.960 1.00 93.62 181 ASN A O 1
ATOM 1432 N N . VAL A 1 182 ? -6.761 18.752 9.426 1.00 92.62 182 VAL A N 1
ATOM 1433 C CA . VAL A 1 182 ? -7.972 18.019 9.840 1.00 92.62 182 VAL A CA 1
ATOM 1434 C C . VAL A 1 182 ? -7.850 17.505 11.275 1.00 92.62 182 VAL A C 1
ATOM 1436 O O . VAL A 1 182 ? -8.809 17.609 12.036 1.00 92.62 182 VAL A O 1
ATOM 1439 N N . LEU A 1 183 ? -6.680 16.990 11.662 1.00 86.62 183 LEU A N 1
ATOM 1440 C CA . LEU A 1 183 ? -6.436 16.507 13.025 1.00 86.62 183 LEU A CA 1
ATOM 1441 C C . LEU A 1 183 ? -6.471 17.643 14.053 1.00 86.62 183 LEU A C 1
ATOM 1443 O O . LEU A 1 183 ? -6.981 17.450 15.148 1.00 86.62 183 LEU A O 1
ATOM 1447 N N . MET A 1 184 ? -5.976 18.830 13.697 1.00 86.12 184 MET A N 1
ATOM 1448 C CA . MET A 1 184 ? -5.980 20.001 14.583 1.00 86.12 184 MET A CA 1
ATOM 1449 C C . MET A 1 184 ? -7.371 20.617 14.796 1.00 86.12 184 MET A C 1
ATOM 1451 O O . MET A 1 184 ? -7.547 21.417 15.714 1.00 86.12 184 MET A O 1
ATOM 1455 N N . MET A 1 185 ? -8.344 20.294 13.941 1.00 82.25 185 MET A N 1
ATOM 1456 C CA . MET A 1 185 ? -9.720 20.794 14.039 1.00 82.25 185 MET A CA 1
ATOM 1457 C C . MET A 1 185 ? -10.644 19.891 14.878 1.00 82.25 185 MET A C 1
ATOM 1459 O O . MET A 1 185 ? -11.780 20.294 15.138 1.00 82.25 185 MET A O 1
ATOM 1463 N N . ASN A 1 186 ? -10.182 18.699 15.276 1.00 60.25 186 ASN A N 1
ATOM 1464 C CA . ASN A 1 186 ? -10.946 17.668 15.996 1.00 60.25 186 ASN A CA 1
ATOM 1465 C C . ASN A 1 186 ? -10.529 17.533 17.466 1.00 60.25 186 ASN A C 1
ATOM 1467 O O . ASN A 1 186 ? -11.380 17.045 18.252 1.00 60.25 186 ASN A O 1
#

Radius of gyration: 17.2 Å; chains: 1; bounding box: 39×43×34 Å

Secondary structure (DSSP, 8-state):
--S-SS--GGGSHHHHHTT---GGG------HHHHHHHHHHHTGGG-S-SS-GGG-EEES-----HHHHHHHHHTT-EEE-HHHHHHHHHHHHHHHHHHHTSS-S-EEEEEEGGGB-TTT--SSSS--SS-B-HHHHHHHHHHHHTSTTEEEEEEE---TTSSSTTHHHHHHHHHHHHHHHHHHT-

pLDDT: mean 93.27, std 7.69, range [56.78, 98.75]

Foldseek 3Di:
DQADPPPDCVVCLVCLQQLHDLPVRGPDDDDPVRVVVSQVSCCVVPHNHNDHQQLAEAEQDDDDDPSVVCSCVVRVHHYHHLVNCVVQHLQVVLVVSCVSNVVQQADEAEAELLLAACVQPQQAPDRDHSHDHLVSLLSNLLNNLLDPRHPYYDYDSDHCVRGDPCRSVVSVVVSVVSSVVSNVVD

Sequence (186 aa):
PYTTPSGNMHGMPLAAAIAEDNKEHNIHELDEKTANLWEQLKSIGKIPQKVLPEDVVFISLRDYEKEEKALIEKHGMKVITTAEVRRIGAENVSRKVLRYLSDCTDIYVSFDVDSLDSSISKGTGTPVSNGLREREAEDLISKFMQNRKICCFEITEVNPTLDKENLMAEIAFNILQRSVNVLMMN